Protein AF-A0A959B3C6-F1 (afdb_monomer_lite)

Sequence (354 aa):
MHNNKLIILLKSFERREMTRFLEFSHSPYFNKHEGVQALIAYLSTIFPDFSERRCHREVIFRELFPGQPHVQSQLALLFTYASRLAEQFLAIEQLEEEPQNQELLLLRRLRARQQYKRYEKALKAAEEQARQAAFRDSNWYYHKYQLATEADYFYTLTAERRTDSSLEQKQLALDHFYLAEKLRDACEMEVRSHILKLHYAHPLAEWAVQEVERELETYSQEPAIAMYYRLYRMISEGETTRYFEARQALEDYQAFLPAPELKAIYNYLQNYCIQQINKGEEAFLKEIFRLYQAQLDHELLLESGHLSEWHYKNIVTTALRLQEMQWVQQFIEAFREKLPPEVRDNAYRFNLAS

Foldseek 3Di:
DCPQPLLVLLLPDDLVLLVVLLVLQVPPVLHDDVLLNQLSVLVNVCPPDPDCVSVPQVNSCCSSPPPDDRDPVVSVVSSVSNSVSSVVSVVVVVVVVPVLVVLLVVLVVCLVVVVVVVNVVSLVVSVVVLVPDFALALVSLVSQLSSLVSVVVNCVVVVPPDVRCSVVSNVVSVLLSCLLVLLVVLLVVLVCCVVVVDDDDDVVSVVSLVVCVVVVVVQCVRLSNLLSSLLNCCSVVVDPVSLVSNVVSCVVRVSRHDLVVNLVSLVSSLVSLVVCVVVVNLVSLVVNLVSLVVCVVVVSQADVQAHELVSLQVNLVSCVVVVVVVVSVVSLVVRLVRHDPVCSVVSSVVSVVD

pLDDT: mean 93.31, std 6.79, range [53.94, 98.5]

Secondary structure (DSSP, 8-state):
-TT-HHHHHHHT--HHHHHHHHHHHH-TTT---HHHHHHHHHHHHHTT---TTTT-HHHHHHHHSTTS---HHHHHHHHHHHHHHHHHHHHHHHHHH-HHHHHHHHHHHHHHTT-HHHHHHHHHHHHHHHHH-S--SHHHHHHHHHHHHHHHHHHHHH---S---HHHHHHHHHHHHHHHHHHHHHHHHHHHHHHHT-----HHHHHHHHHHHHTHHHHTTSHHHHHHHHHHHHHHH--HHHHHHHHHHHHHHGGGS-HHHHHHHHHHHHHHHHHHHHTT-THHHHHHHHHHHHHHHTTTTEETTEE-HHHHHHHHHHHHHTT-HHHHHHHHHHHGGGS-TTTHHHHHHHHHT-

Structure (mmCIF, N/CA/C/O backbone):
data_AF-A0A959B3C6-F1
#
_entry.id   AF-A0A959B3C6-F1
#
loop_
_atom_site.group_PDB
_atom_site.id
_atom_site.type_symbol
_atom_site.label_atom_id
_atom_site.label_alt_id
_atom_site.label_comp_id
_atom_site.label_asym_id
_atom_site.label_entity_id
_atom_site.label_seq_id
_atom_site.pdbx_PDB_ins_code
_atom_site.Cartn_x
_atom_site.Cartn_y
_atom_site.Cartn_z
_atom_site.occupancy
_atom_site.B_iso_or_equiv
_atom_site.auth_seq_id
_atom_site.auth_comp_id
_atom_site.auth_asym_id
_atom_site.auth_atom_id
_atom_site.pdbx_PDB_model_num
ATOM 1 N N . MET A 1 1 ? 11.729 -30.594 -12.615 1.00 58.09 1 MET A N 1
ATOM 2 C CA . MET A 1 1 ? 11.868 -29.233 -13.206 1.00 58.09 1 MET A CA 1
ATOM 3 C C . MET A 1 1 ? 10.701 -28.294 -12.878 1.00 58.09 1 MET A C 1
ATOM 5 O O . MET A 1 1 ? 10.854 -27.096 -13.055 1.00 58.09 1 MET A O 1
ATOM 9 N N . HIS A 1 2 ? 9.593 -28.808 -12.329 1.00 53.94 2 HIS A N 1
ATOM 10 C CA . HIS A 1 2 ? 8.520 -28.028 -11.695 1.00 53.94 2 HIS A CA 1
ATOM 11 C C . HIS A 1 2 ? 9.034 -26.971 -10.696 1.00 53.94 2 HIS A C 1
ATOM 13 O O . HIS A 1 2 ? 8.496 -25.875 -10.632 1.00 53.94 2 HIS A O 1
ATOM 19 N N . ASN A 1 3 ? 10.114 -27.279 -9.964 1.00 63.94 3 ASN A N 1
ATOM 20 C CA . ASN A 1 3 ? 10.751 -26.366 -9.005 1.00 63.94 3 ASN A CA 1
ATOM 21 C C . ASN A 1 3 ? 11.777 -25.407 -9.642 1.00 63.94 3 ASN A C 1
ATOM 23 O O . ASN A 1 3 ? 12.619 -24.843 -8.946 1.00 63.94 3 ASN A O 1
ATOM 27 N N . ASN A 1 4 ? 11.788 -25.265 -10.971 1.00 84.94 4 ASN A N 1
ATOM 28 C CA . ASN A 1 4 ? 12.606 -24.244 -11.615 1.00 84.94 4 ASN A CA 1
ATOM 29 C C . ASN A 1 4 ? 12.009 -22.861 -11.314 1.00 84.94 4 ASN A C 1
ATOM 31 O O . ASN A 1 4 ? 10.801 -22.683 -11.443 1.00 84.94 4 ASN A O 1
ATOM 35 N N . LYS A 1 5 ? 12.858 -21.892 -10.952 1.00 88.75 5 LYS A N 1
ATOM 36 C CA . LYS A 1 5 ? 12.440 -20.534 -10.572 1.00 88.75 5 LYS A CA 1
ATOM 37 C C . LYS A 1 5 ? 11.553 -19.862 -11.624 1.00 88.75 5 LYS A C 1
ATOM 39 O O . LYS A 1 5 ? 10.543 -19.282 -11.252 1.00 88.75 5 LYS A O 1
ATOM 44 N N . LEU A 1 6 ? 11.875 -20.016 -12.913 1.00 94.12 6 LEU A N 1
ATOM 45 C CA . LEU A 1 6 ? 11.050 -19.484 -14.000 1.00 94.12 6 LEU A CA 1
ATOM 46 C C . LEU A 1 6 ? 9.656 -20.108 -13.995 1.00 94.12 6 LEU A C 1
ATOM 48 O O . LEU A 1 6 ? 8.671 -19.398 -14.086 1.00 94.12 6 LEU A O 1
ATOM 52 N N . ILE A 1 7 ? 9.562 -21.433 -13.875 1.00 93.75 7 ILE A N 1
ATOM 53 C CA . ILE A 1 7 ? 8.270 -22.132 -13.908 1.00 93.75 7 ILE A CA 1
ATOM 54 C C . ILE A 1 7 ? 7.420 -21.769 -12.687 1.00 93.75 7 ILE A C 1
ATOM 56 O O . ILE A 1 7 ? 6.216 -21.600 -12.826 1.00 93.75 7 ILE A O 1
ATOM 60 N N . ILE A 1 8 ? 8.032 -21.629 -11.507 1.00 92.75 8 ILE A N 1
ATOM 61 C CA . ILE A 1 8 ? 7.336 -21.162 -10.300 1.00 92.75 8 ILE A CA 1
ATOM 62 C C . ILE A 1 8 ? 6.795 -19.745 -10.515 1.00 92.75 8 ILE A C 1
ATOM 64 O O . ILE A 1 8 ? 5.635 -19.500 -10.209 1.00 92.75 8 ILE A O 1
ATOM 68 N N . LEU A 1 9 ? 7.606 -18.845 -11.077 1.00 95.06 9 LEU A N 1
ATOM 69 C CA . LEU A 1 9 ? 7.185 -17.477 -11.368 1.00 95.06 9 LEU A CA 1
ATOM 70 C C . LEU A 1 9 ? 6.049 -17.444 -12.398 1.00 95.06 9 LEU A C 1
ATOM 72 O O . LEU A 1 9 ? 5.016 -16.844 -12.157 1.00 95.06 9 LEU A O 1
ATOM 76 N N . LEU A 1 10 ? 6.182 -18.159 -13.516 1.00 96.06 10 LEU A N 1
ATOM 77 C CA . LEU A 1 10 ? 5.142 -18.187 -14.547 1.00 96.06 10 LEU A CA 1
ATOM 78 C C . LEU A 1 10 ? 3.834 -18.816 -14.057 1.00 96.06 10 LEU A C 1
ATOM 80 O O . LEU A 1 10 ? 2.797 -18.553 -14.644 1.00 96.06 10 LEU A O 1
ATOM 84 N N . LYS A 1 11 ? 3.842 -19.634 -12.998 1.00 94.25 11 LYS A N 1
ATOM 85 C CA . LYS A 1 11 ? 2.604 -20.137 -12.380 1.00 94.25 11 LYS A CA 1
ATOM 86 C C . LYS A 1 11 ? 1.806 -19.059 -11.655 1.00 94.25 11 LYS A C 1
ATOM 88 O O . LYS A 1 11 ? 0.612 -19.265 -11.471 1.00 94.25 11 LYS A O 1
ATOM 93 N N . SER A 1 12 ? 2.441 -17.969 -11.222 1.00 94.25 12 SER A N 1
ATOM 94 C CA . SER A 1 12 ? 1.731 -16.853 -10.594 1.00 94.25 12 SER A CA 1
ATOM 95 C C . SER A 1 12 ? 1.109 -15.902 -11.610 1.00 94.25 12 SER A C 1
ATOM 97 O O . SER A 1 12 ? 0.363 -15.024 -11.201 1.00 94.25 12 SER A O 1
ATOM 99 N N . PHE A 1 13 ? 1.421 -16.049 -12.902 1.00 96.25 13 PHE A N 1
ATOM 100 C CA . PHE A 1 13 ? 0.903 -15.162 -13.937 1.00 96.25 13 PHE A CA 1
ATOM 101 C C . PHE A 1 13 ? -0.568 -15.463 -14.204 1.00 96.25 13 PHE A C 1
ATOM 103 O O . PHE A 1 13 ? -0.999 -16.619 -14.212 1.00 96.25 13 PHE A O 1
ATOM 110 N N . GLU A 1 14 ? -1.319 -14.432 -14.549 1.00 95.06 14 GLU A N 1
ATOM 111 C CA . GLU A 1 14 ? -2.601 -14.555 -15.216 1.00 95.06 14 GLU A CA 1
ATOM 112 C C . GLU A 1 14 ? -2.427 -14.879 -16.707 1.00 95.06 14 GLU A C 1
ATOM 114 O O . GLU A 1 14 ? -1.384 -14.654 -17.331 1.00 95.06 14 GLU A O 1
ATOM 119 N N . ARG A 1 15 ? -3.503 -15.358 -17.350 1.00 95.25 15 ARG A N 1
ATOM 120 C CA . ARG A 1 15 ? -3.487 -15.640 -18.797 1.00 95.25 15 ARG A CA 1
ATOM 121 C C . ARG A 1 15 ? -3.119 -14.402 -19.624 1.00 95.25 15 ARG A C 1
ATOM 123 O O . ARG A 1 15 ? -2.445 -14.528 -20.651 1.00 95.25 15 ARG A O 1
ATOM 130 N N . ARG A 1 16 ? -3.560 -13.220 -19.184 1.00 95.81 16 ARG A N 1
ATOM 131 C CA . ARG A 1 16 ? -3.247 -11.940 -19.826 1.00 95.81 16 ARG A CA 1
ATOM 132 C C . ARG A 1 16 ? -1.759 -11.610 -19.710 1.00 95.81 16 ARG A C 1
ATOM 134 O O . ARG A 1 16 ? -1.144 -11.294 -20.725 1.00 95.81 16 ARG A O 1
ATOM 141 N N . GLU A 1 17 ? -1.180 -11.752 -18.521 1.00 96.88 17 GLU A N 1
ATOM 142 C CA . GLU A 1 17 ? 0.247 -11.514 -18.280 1.00 96.88 17 GLU A CA 1
ATOM 143 C C . GLU A 1 17 ? 1.122 -12.466 -19.097 1.00 96.88 17 GLU A C 1
ATOM 145 O O . GLU A 1 17 ? 2.052 -12.019 -19.760 1.00 96.88 17 GLU A O 1
ATOM 150 N N . MET A 1 18 ? 0.785 -13.761 -19.164 1.00 97.88 18 MET A N 1
ATOM 151 C CA . MET A 1 18 ? 1.546 -14.718 -19.981 1.00 97.88 18 MET A CA 1
ATOM 152 C C . MET A 1 18 ? 1.514 -14.367 -21.478 1.00 97.88 18 MET A C 1
ATOM 154 O O . MET A 1 18 ? 2.501 -14.558 -22.193 1.00 97.88 18 MET A O 1
ATOM 158 N N . THR A 1 19 ? 0.389 -13.829 -21.958 1.00 97.38 19 THR A N 1
ATOM 159 C CA . THR A 1 19 ? 0.248 -13.376 -23.351 1.00 97.38 19 THR A CA 1
ATOM 160 C C . THR A 1 19 ? 1.130 -12.153 -23.618 1.00 97.38 19 THR A C 1
ATOM 162 O O . THR A 1 19 ? 1.907 -12.158 -24.571 1.00 97.38 19 THR A O 1
ATOM 165 N N . ARG A 1 20 ? 1.091 -11.145 -22.738 1.00 97.81 20 ARG A N 1
ATOM 166 C CA . ARG A 1 20 ? 1.945 -9.949 -22.839 1.00 97.81 20 ARG A CA 1
ATOM 167 C C . ARG A 1 20 ? 3.427 -10.284 -22.678 1.00 97.81 20 ARG A C 1
ATOM 169 O O . ARG A 1 20 ? 4.257 -9.714 -23.378 1.00 97.81 20 ARG A O 1
ATOM 176 N N . PHE A 1 21 ? 3.775 -11.245 -21.823 1.00 98.50 21 PHE A N 1
ATOM 177 C CA . PHE A 1 21 ? 5.156 -11.690 -21.653 1.00 98.50 21 PHE A CA 1
ATOM 178 C C . PHE A 1 21 ? 5.711 -12.350 -22.921 1.00 98.50 21 PHE A C 1
ATOM 180 O O . PHE A 1 21 ? 6.869 -12.128 -23.282 1.00 98.50 21 PHE A O 1
ATOM 187 N N . LEU A 1 22 ? 4.883 -13.114 -23.643 1.00 98.25 22 LEU A N 1
ATOM 188 C CA . LEU A 1 22 ? 5.261 -13.644 -24.950 1.00 98.25 22 LEU A CA 1
ATOM 189 C C . LEU A 1 22 ? 5.585 -12.504 -25.927 1.00 98.25 22 LEU A C 1
ATOM 191 O O . LEU A 1 22 ? 6.669 -12.501 -26.509 1.00 98.25 22 LEU A O 1
ATOM 195 N N . GLU A 1 23 ? 4.708 -11.507 -26.055 1.00 97.94 23 GLU A N 1
ATOM 196 C CA . GLU A 1 23 ? 4.938 -10.328 -26.906 1.00 97.94 23 GLU A CA 1
ATOM 197 C C . GLU A 1 23 ? 6.204 -9.559 -26.495 1.00 97.94 23 GLU A C 1
ATOM 199 O O . GLU A 1 23 ? 7.051 -9.242 -27.334 1.00 97.94 23 GLU A O 1
ATOM 204 N N . PHE A 1 24 ? 6.385 -9.339 -25.191 1.00 98.12 24 PHE A N 1
ATOM 205 C CA . PHE A 1 24 ? 7.566 -8.703 -24.613 1.00 98.12 24 PHE A CA 1
ATOM 206 C C . PHE A 1 24 ? 8.851 -9.452 -24.983 1.00 98.12 24 PHE A C 1
ATOM 208 O O . PHE A 1 24 ? 9.853 -8.833 -25.345 1.00 98.12 24 PHE A O 1
ATOM 215 N N . SER A 1 25 ? 8.816 -10.788 -24.979 1.00 97.88 25 SER A N 1
ATOM 216 C CA . SER A 1 25 ? 9.971 -11.611 -25.341 1.00 97.88 25 SER A CA 1
ATOM 217 C C . SER A 1 25 ? 10.382 -11.497 -26.810 1.00 97.88 25 SER A C 1
ATOM 219 O O . SER A 1 25 ? 11.564 -11.661 -27.132 1.00 97.88 25 SER A O 1
ATOM 221 N N . HIS A 1 26 ? 9.430 -11.175 -27.689 1.00 97.25 26 HIS A N 1
ATOM 222 C CA . HIS A 1 26 ? 9.661 -10.932 -29.111 1.00 97.25 26 HIS A CA 1
ATOM 223 C C . HIS A 1 26 ? 10.023 -9.473 -29.425 1.00 97.25 26 HIS A C 1
ATOM 225 O O . HIS A 1 26 ? 10.418 -9.176 -30.553 1.00 97.25 26 HIS A O 1
ATOM 231 N N . SER A 1 27 ? 9.946 -8.564 -28.448 1.00 96.81 27 SER A N 1
ATOM 232 C CA . SER A 1 27 ? 10.334 -7.169 -28.639 1.00 96.81 27 SER A CA 1
ATOM 233 C C . SER A 1 27 ? 11.852 -7.037 -28.824 1.00 96.81 27 SER A C 1
ATOM 235 O O . SER A 1 27 ? 12.604 -7.295 -27.880 1.00 96.81 27 SER A O 1
ATOM 237 N N . PRO A 1 28 ? 12.339 -6.534 -29.978 1.00 95.38 28 PRO A N 1
ATOM 238 C CA . PRO A 1 28 ? 13.773 -6.390 -30.242 1.00 95.38 28 PRO A CA 1
ATOM 239 C C . PRO A 1 28 ? 14.452 -5.335 -29.357 1.00 95.38 28 PRO A C 1
ATOM 241 O O . PRO A 1 28 ? 15.682 -5.232 -29.360 1.00 95.38 28 PRO A O 1
ATOM 244 N N . TYR A 1 29 ? 13.663 -4.538 -28.629 1.00 96.75 29 TYR A N 1
ATOM 245 C CA . TYR A 1 29 ? 14.152 -3.590 -27.634 1.00 96.75 29 TYR A CA 1
ATOM 246 C C . TYR A 1 29 ? 14.569 -4.289 -26.330 1.00 96.75 29 TYR A C 1
ATOM 248 O O . TYR A 1 29 ? 15.583 -3.918 -25.744 1.00 96.75 29 TYR A O 1
ATOM 256 N N . PHE A 1 30 ? 13.830 -5.321 -25.908 1.00 96.38 30 PHE A N 1
ATOM 257 C CA . PHE A 1 30 ? 14.073 -6.038 -24.651 1.00 96.38 30 PHE A CA 1
ATOM 258 C C . PHE A 1 30 ? 14.839 -7.347 -24.844 1.00 96.38 30 PHE A C 1
ATOM 260 O O . PHE A 1 30 ? 15.666 -7.707 -24.009 1.00 96.38 30 PHE A O 1
ATOM 267 N N . ASN A 1 31 ? 14.609 -8.054 -25.952 1.00 96.75 31 ASN A N 1
ATOM 268 C CA . ASN A 1 31 ? 15.245 -9.336 -26.212 1.00 96.75 31 ASN A CA 1
ATOM 269 C C . ASN A 1 31 ? 15.458 -9.592 -27.711 1.00 96.75 31 ASN A C 1
ATOM 271 O O . ASN A 1 31 ? 14.560 -9.439 -28.533 1.00 96.75 31 ASN A O 1
ATOM 275 N N . LYS A 1 32 ? 16.662 -10.054 -28.059 1.00 95.31 32 LYS A N 1
ATOM 276 C CA . LYS A 1 32 ? 17.028 -10.493 -29.420 1.00 95.31 32 LYS A CA 1
ATOM 277 C C . LYS A 1 32 ? 17.439 -11.965 -29.479 1.00 95.31 32 LYS A C 1
ATOM 279 O O . LYS A 1 32 ? 17.823 -12.450 -30.536 1.00 95.31 32 LYS A O 1
ATOM 284 N N . HIS A 1 33 ? 17.425 -12.668 -28.346 1.00 95.81 33 HIS A N 1
ATOM 285 C CA . HIS A 1 33 ? 17.908 -14.039 -28.275 1.00 95.81 33 HIS A CA 1
ATOM 286 C C . HIS A 1 33 ? 16.814 -15.013 -28.732 1.00 95.81 33 HIS A C 1
ATOM 288 O O . HIS A 1 33 ? 15.894 -15.324 -27.974 1.00 95.81 33 HIS A O 1
ATOM 294 N N . GLU A 1 34 ? 16.957 -15.559 -29.940 1.00 94.62 34 GLU A N 1
ATOM 295 C CA . GLU A 1 34 ? 15.975 -16.464 -30.566 1.00 94.62 34 GLU A CA 1
ATOM 296 C C . GLU A 1 34 ? 15.663 -17.693 -29.699 1.00 94.62 34 GLU A C 1
ATOM 298 O O . GLU A 1 34 ? 14.506 -18.038 -29.496 1.00 94.62 34 GLU A O 1
ATOM 303 N N . GLY A 1 35 ? 16.678 -18.308 -29.079 1.00 94.88 35 GLY A N 1
ATOM 304 C CA . GLY A 1 35 ? 16.449 -19.441 -28.170 1.00 94.88 35 GLY A CA 1
ATOM 305 C C . GLY A 1 35 ? 15.596 -19.101 -26.935 1.00 94.88 35 GLY A C 1
ATOM 306 O O . GLY A 1 35 ? 14.866 -19.956 -26.441 1.00 94.88 35 GLY A O 1
ATOM 307 N N . VAL A 1 36 ? 15.650 -17.858 -26.440 1.00 96.31 36 VAL A N 1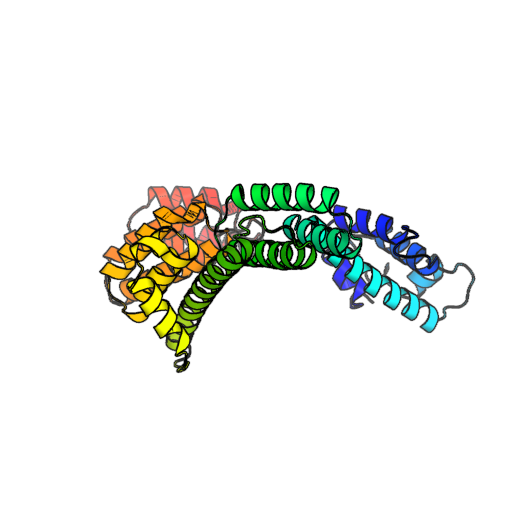
ATOM 308 C CA . VAL A 1 36 ? 14.815 -17.404 -25.314 1.00 96.31 36 VAL A CA 1
ATOM 309 C C . VAL A 1 36 ? 13.382 -17.182 -25.789 1.00 96.31 36 VAL A C 1
ATOM 311 O O . VAL A 1 36 ? 12.452 -17.593 -25.101 1.00 96.31 36 VAL A O 1
ATOM 314 N N . GLN A 1 37 ? 13.208 -16.612 -26.987 1.00 97.19 37 GLN A N 1
ATOM 315 C CA . GLN A 1 37 ? 11.899 -16.465 -27.631 1.00 97.19 37 GLN A CA 1
ATOM 316 C C . GLN A 1 37 ? 11.231 -17.827 -27.826 1.00 97.19 37 GLN A C 1
ATOM 318 O O . GLN A 1 37 ? 10.093 -18.019 -27.414 1.00 97.19 37 GLN A O 1
ATOM 323 N N . ALA A 1 38 ? 11.964 -18.803 -28.370 1.00 96.44 38 ALA A N 1
ATOM 324 C CA . ALA A 1 38 ? 11.459 -20.155 -28.578 1.00 96.44 38 ALA A CA 1
ATOM 325 C C . ALA A 1 38 ? 11.084 -20.846 -27.254 1.00 96.44 38 ALA A C 1
ATOM 327 O O . ALA A 1 38 ? 10.041 -21.497 -27.172 1.00 96.44 38 ALA A O 1
ATOM 328 N N . LEU A 1 39 ? 11.884 -20.665 -26.191 1.00 96.75 39 LEU A N 1
ATOM 329 C CA . LEU A 1 39 ? 11.573 -21.209 -24.863 1.00 96.75 39 LEU A CA 1
ATOM 330 C C . LEU A 1 39 ? 10.286 -20.605 -24.303 1.00 96.75 39 LEU A C 1
ATOM 332 O O . LEU A 1 39 ? 9.423 -21.343 -23.834 1.00 96.75 39 LEU A O 1
ATOM 336 N N . ILE A 1 40 ? 10.139 -19.283 -24.363 1.00 97.56 40 ILE A N 1
ATOM 337 C CA . ILE A 1 40 ? 8.951 -18.595 -23.847 1.00 97.56 40 ILE A CA 1
ATOM 338 C C . ILE A 1 40 ? 7.716 -18.945 -24.683 1.00 97.56 40 ILE A C 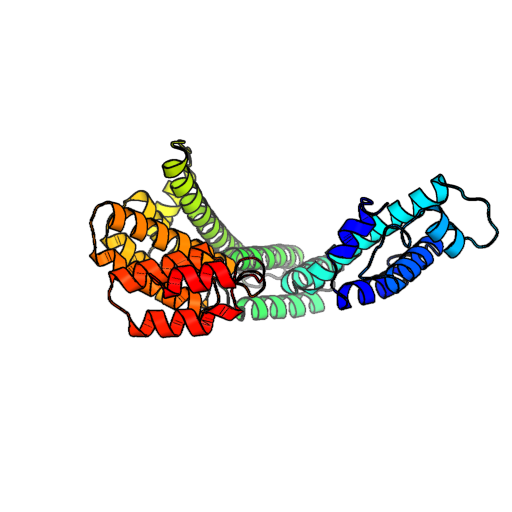1
ATOM 340 O O . ILE A 1 40 ? 6.662 -19.215 -24.107 1.00 97.56 40 ILE A O 1
ATOM 344 N N . ALA A 1 41 ? 7.848 -19.038 -26.009 1.00 97.31 41 ALA A N 1
ATOM 345 C CA . ALA A 1 41 ? 6.784 -19.498 -26.896 1.00 97.31 41 ALA A CA 1
ATOM 346 C C . ALA A 1 41 ? 6.303 -20.899 -26.504 1.00 97.31 41 ALA A C 1
ATOM 348 O O . ALA A 1 41 ? 5.110 -21.090 -26.271 1.00 97.31 41 ALA A O 1
ATOM 349 N N . TYR A 1 42 ? 7.222 -21.854 -26.322 1.00 96.56 42 TYR A N 1
ATOM 350 C CA . TYR A 1 42 ? 6.871 -23.192 -25.845 1.00 96.56 42 TYR A CA 1
ATOM 351 C C . TYR A 1 42 ? 6.158 -23.147 -24.485 1.00 96.56 42 TYR A C 1
ATOM 353 O O . TYR A 1 42 ? 5.078 -23.720 -24.335 1.00 96.56 42 TYR A O 1
ATOM 361 N N . LEU A 1 43 ? 6.705 -22.425 -23.500 1.00 95.81 43 LEU A N 1
ATOM 362 C CA . LEU A 1 43 ? 6.101 -22.320 -22.167 1.00 95.81 43 LEU A CA 1
ATOM 363 C C . LEU A 1 43 ? 4.700 -21.686 -22.204 1.00 95.81 43 LEU A C 1
ATOM 365 O O . LEU A 1 43 ? 3.818 -22.118 -21.464 1.00 95.81 43 LEU A O 1
ATOM 369 N N . SER A 1 44 ? 4.465 -20.729 -23.104 1.00 96.38 44 SER A N 1
ATOM 370 C CA . SER A 1 44 ? 3.152 -20.109 -23.320 1.00 96.38 44 SER A CA 1
ATOM 371 C C . SER A 1 44 ? 2.114 -21.104 -23.854 1.00 96.38 44 SER A C 1
ATOM 373 O O . SER A 1 44 ? 0.957 -21.080 -23.429 1.00 96.38 44 SER A O 1
ATOM 375 N N . THR A 1 45 ? 2.519 -22.052 -24.713 1.00 95.38 45 THR A N 1
ATOM 376 C CA . THR A 1 45 ? 1.599 -23.087 -25.231 1.00 95.38 45 THR A CA 1
ATOM 377 C C . THR A 1 45 ? 1.116 -24.060 -24.157 1.00 95.38 45 THR A C 1
ATOM 379 O O . THR A 1 45 ? 0.001 -24.572 -24.251 1.00 95.38 45 THR A O 1
ATOM 382 N N . ILE A 1 46 ? 1.930 -24.315 -23.127 1.00 94.69 46 ILE A N 1
ATOM 383 C CA . ILE A 1 46 ? 1.592 -25.267 -22.062 1.00 94.69 46 ILE A CA 1
ATOM 384 C C . ILE A 1 46 ? 0.971 -24.604 -20.824 1.00 94.69 46 ILE A C 1
ATOM 386 O O . ILE A 1 46 ? 0.379 -25.313 -20.011 1.00 94.69 46 ILE A O 1
ATOM 390 N N . PHE A 1 47 ? 1.052 -23.275 -20.702 1.00 94.56 47 PHE A N 1
ATOM 391 C CA . PHE A 1 47 ? 0.448 -22.498 -19.616 1.00 94.56 47 PHE A CA 1
ATOM 392 C C . PHE A 1 47 ? -1.088 -22.680 -19.560 1.00 94.56 47 PHE A C 1
ATOM 394 O O . PHE A 1 47 ? -1.740 -22.684 -20.612 1.00 94.56 47 PHE A O 1
ATOM 401 N N . PRO A 1 48 ? -1.710 -22.764 -18.364 1.00 91.50 48 PRO A N 1
ATOM 402 C CA . PRO A 1 48 ? -1.104 -22.656 -17.025 1.00 91.50 48 PRO A CA 1
ATOM 403 C C . PRO A 1 48 ? -0.577 -23.983 -16.454 1.00 91.50 48 PRO A C 1
ATOM 405 O O . PRO A 1 48 ? 0.057 -24.000 -15.399 1.00 91.50 48 PRO A O 1
ATOM 408 N N . ASP A 1 49 ? -0.826 -25.110 -17.125 1.00 91.00 49 ASP A N 1
ATOM 409 C CA . ASP A 1 49 ? -0.471 -26.427 -16.595 1.00 91.00 49 ASP A CA 1
ATOM 410 C C . ASP A 1 49 ? 0.958 -26.848 -16.986 1.00 91.00 49 ASP A C 1
ATOM 412 O O . ASP A 1 49 ? 1.234 -27.500 -17.998 1.00 91.00 49 ASP A O 1
ATOM 416 N N . PHE A 1 50 ? 1.883 -26.518 -16.091 1.00 91.25 50 PHE A N 1
ATOM 417 C CA . PHE A 1 50 ? 3.286 -26.917 -16.143 1.00 91.25 50 PHE A CA 1
ATOM 418 C C . PHE A 1 50 ? 3.535 -28.308 -15.533 1.00 91.25 50 PHE A C 1
ATOM 420 O O . PHE A 1 50 ? 4.357 -28.466 -14.622 1.00 91.25 50 PHE A O 1
ATOM 427 N N . SER A 1 51 ? 2.822 -29.323 -16.026 1.00 88.62 51 SER A N 1
ATOM 428 C CA . SER A 1 51 ? 3.017 -30.726 -15.632 1.00 88.62 51 SER A CA 1
ATOM 429 C C . SER A 1 51 ? 4.480 -31.181 -15.780 1.00 88.62 51 SER A C 1
ATOM 431 O O . SER A 1 51 ? 5.189 -30.769 -16.703 1.00 88.62 51 SER A O 1
ATOM 433 N N . GLU A 1 52 ? 4.937 -32.093 -14.915 1.00 86.06 52 GLU A N 1
ATOM 434 C CA . GLU A 1 52 ? 6.321 -32.594 -14.943 1.00 86.06 52 GLU A CA 1
ATOM 435 C C . GLU A 1 52 ? 6.706 -33.197 -16.300 1.00 86.06 52 GLU A C 1
ATOM 437 O O . GLU A 1 52 ? 7.809 -32.958 -16.794 1.00 86.06 52 GLU A O 1
ATOM 442 N N . ARG A 1 53 ? 5.763 -33.895 -16.942 1.00 88.19 53 ARG A N 1
ATOM 443 C CA . ARG A 1 53 ? 5.944 -34.478 -18.274 1.00 88.19 53 ARG A CA 1
ATOM 444 C C . ARG A 1 53 ? 6.235 -33.418 -19.339 1.00 88.19 53 ARG A C 1
ATOM 446 O O . ARG A 1 53 ? 7.103 -33.632 -20.178 1.00 88.19 53 ARG A O 1
ATOM 453 N N . ARG A 1 54 ? 5.524 -32.285 -19.314 1.00 87.38 54 ARG A N 1
ATOM 454 C CA . ARG A 1 54 ? 5.689 -31.197 -20.296 1.00 87.38 54 ARG A CA 1
ATOM 455 C C . ARG A 1 54 ? 6.889 -30.305 -19.993 1.00 87.38 54 ARG A C 1
ATOM 457 O O . ARG A 1 54 ? 7.492 -29.762 -20.912 1.00 87.38 54 ARG A O 1
ATOM 464 N N . CYS A 1 55 ? 7.275 -30.201 -18.724 1.00 89.94 55 CYS A N 1
ATOM 465 C CA . CYS A 1 55 ? 8.427 -29.410 -18.298 1.00 89.94 55 CYS A CA 1
ATOM 466 C C . CYS A 1 55 ? 9.716 -30.234 -18.120 1.00 89.94 55 CYS A C 1
ATOM 468 O O . CYS A 1 55 ? 10.663 -29.760 -17.490 1.00 89.94 55 CYS A O 1
ATOM 470 N N . HIS A 1 56 ? 9.779 -31.471 -18.624 1.00 89.06 56 HIS A N 1
ATOM 471 C CA . HIS A 1 56 ? 10.993 -32.284 -18.550 1.00 89.06 56 HIS A CA 1
ATOM 472 C C . HIS A 1 56 ? 12.095 -31.710 -19.458 1.00 89.06 56 HIS A C 1
ATOM 474 O O . HIS A 1 56 ? 11.821 -31.313 -20.588 1.00 89.06 56 HIS A O 1
ATOM 480 N N . ARG A 1 57 ? 13.354 -31.692 -18.993 1.00 86.56 57 ARG A N 1
ATOM 481 C CA . ARG A 1 57 ? 14.487 -31.049 -19.701 1.00 86.56 57 ARG A CA 1
ATOM 482 C C . ARG A 1 57 ? 14.639 -31.523 -21.138 1.00 86.56 57 ARG A C 1
ATOM 484 O O . ARG A 1 57 ? 14.765 -30.709 -22.043 1.00 86.56 57 ARG A O 1
ATOM 491 N N . GLU A 1 58 ? 14.587 -32.834 -21.330 1.00 87.19 58 GLU A N 1
ATOM 492 C CA . GLU A 1 58 ? 14.736 -33.458 -22.645 1.00 87.19 58 GLU A CA 1
ATOM 493 C C . GLU A 1 58 ? 13.580 -33.117 -23.584 1.00 87.19 58 GLU A C 1
ATOM 495 O O . GLU A 1 58 ? 13.799 -32.938 -24.777 1.00 87.19 58 GLU A O 1
ATOM 500 N N . VAL A 1 59 ? 12.362 -32.984 -23.044 1.00 89.31 59 VAL A N 1
ATOM 501 C CA . VAL A 1 59 ? 11.185 -32.586 -23.825 1.00 89.31 59 VAL A CA 1
ATOM 502 C C . VAL A 1 59 ? 11.377 -31.157 -24.308 1.00 89.31 59 VAL A C 1
ATOM 504 O O . VAL A 1 59 ? 11.379 -30.925 -25.510 1.00 89.31 59 VAL A O 1
ATOM 507 N N . ILE A 1 60 ? 11.653 -30.229 -23.390 1.00 90.69 60 ILE A N 1
ATOM 508 C CA . ILE A 1 60 ? 11.872 -28.817 -23.722 1.00 90.69 60 ILE A CA 1
ATOM 509 C C . ILE A 1 60 ? 13.035 -28.660 -24.712 1.00 90.69 60 ILE A C 1
ATOM 511 O O . ILE A 1 60 ? 12.918 -27.930 -25.690 1.00 90.69 60 ILE A O 1
ATOM 515 N N . PHE A 1 61 ? 14.153 -29.357 -24.495 1.00 91.44 61 PHE A N 1
ATOM 516 C CA . PHE A 1 61 ? 15.302 -29.282 -25.395 1.00 91.44 61 PHE A CA 1
ATOM 517 C C . PHE A 1 61 ? 14.969 -29.781 -26.800 1.00 91.44 61 PHE A C 1
ATOM 519 O O . PHE A 1 61 ? 15.375 -29.153 -27.768 1.00 91.44 61 PHE A O 1
ATOM 526 N N . ARG A 1 62 ? 14.228 -30.889 -26.923 1.00 90.19 62 ARG A N 1
ATOM 527 C CA . ARG A 1 62 ? 13.843 -31.443 -28.225 1.00 90.19 62 ARG A CA 1
ATOM 528 C C . ARG A 1 62 ? 12.920 -30.503 -28.998 1.00 90.19 62 ARG A C 1
ATOM 530 O O . ARG A 1 62 ? 13.066 -30.407 -30.211 1.00 90.19 62 ARG A O 1
ATOM 537 N N . GLU A 1 63 ? 12.009 -29.819 -28.307 1.00 89.88 63 GLU A N 1
ATOM 538 C CA . GLU A 1 63 ? 11.148 -28.800 -28.921 1.00 89.88 63 GLU A CA 1
ATOM 539 C C . GLU A 1 63 ? 11.954 -27.571 -29.378 1.00 89.88 63 GLU A C 1
ATOM 541 O O . GLU A 1 63 ? 11.684 -27.011 -30.435 1.00 89.88 63 GLU A O 1
ATOM 546 N N . LEU A 1 64 ? 12.977 -27.170 -28.615 1.00 90.62 64 LEU A N 1
ATOM 547 C CA . LEU A 1 64 ? 13.820 -26.009 -28.934 1.00 90.62 64 LEU A CA 1
ATOM 548 C C . LEU A 1 64 ? 14.880 -26.281 -30.007 1.00 90.62 64 LEU A C 1
ATOM 550 O O . LEU A 1 64 ? 15.215 -25.393 -30.787 1.00 90.62 64 LEU A O 1
ATOM 554 N N . PHE A 1 65 ? 15.446 -27.486 -30.010 1.00 88.94 65 PHE A N 1
ATOM 555 C CA . PHE A 1 65 ? 16.601 -27.872 -30.817 1.00 88.94 65 PHE A CA 1
ATOM 556 C C . PHE A 1 65 ? 16.359 -29.238 -31.478 1.00 88.94 65 PHE A C 1
ATOM 558 O O . PHE A 1 65 ? 16.997 -30.236 -31.116 1.00 88.94 65 PHE A O 1
ATOM 565 N N . PRO A 1 66 ? 15.431 -29.322 -32.449 1.00 85.94 66 PRO A N 1
ATOM 566 C CA . PRO A 1 66 ? 15.109 -30.583 -33.102 1.00 85.94 66 PRO A CA 1
ATOM 567 C C . PRO A 1 66 ? 16.349 -31.177 -33.786 1.00 85.94 66 PRO A C 1
ATOM 569 O O . PRO A 1 66 ? 17.044 -30.509 -34.550 1.00 85.94 66 PRO A O 1
ATOM 572 N N . GLY A 1 67 ? 16.635 -32.450 -33.498 1.00 82.69 67 GLY A N 1
ATOM 573 C CA . GLY A 1 67 ? 17.757 -33.191 -34.088 1.00 82.69 67 GLY A CA 1
ATOM 574 C C . GLY A 1 67 ? 19.131 -32.954 -33.446 1.00 82.69 67 GLY A C 1
ATOM 575 O O . GLY A 1 67 ? 20.099 -33.569 -33.887 1.00 82.69 67 GLY A O 1
ATOM 576 N N . GLN A 1 68 ? 19.241 -32.119 -32.406 1.00 86.50 68 GLN A N 1
ATOM 577 C CA . GLN A 1 68 ? 20.499 -31.914 -31.677 1.00 86.50 68 GLN A CA 1
ATOM 578 C C . GLN A 1 68 ? 20.594 -32.822 -30.436 1.00 86.50 68 GLN A C 1
ATOM 580 O O . GLN A 1 68 ? 19.574 -33.092 -29.794 1.00 86.50 68 GLN A O 1
ATOM 585 N N . PRO A 1 69 ? 21.800 -33.296 -30.057 1.00 83.25 69 PRO A N 1
ATOM 586 C CA . PRO A 1 69 ? 21.982 -34.024 -28.807 1.00 83.25 69 PRO A CA 1
ATOM 587 C C . PRO A 1 69 ? 21.694 -33.102 -27.619 1.00 83.25 69 PRO A C 1
ATOM 589 O O . PRO A 1 69 ? 22.029 -31.921 -27.645 1.00 83.25 69 PRO A O 1
ATOM 592 N N . HIS A 1 70 ? 21.089 -33.641 -26.562 1.00 84.44 70 HIS A N 1
ATOM 593 C CA . HIS A 1 70 ? 20.724 -32.856 -25.385 1.00 84.44 70 HIS A CA 1
ATOM 594 C C . HIS A 1 70 ? 21.961 -32.260 -24.686 1.00 84.44 70 HIS A C 1
ATOM 596 O O . HIS A 1 70 ? 22.759 -32.986 -24.088 1.00 84.44 70 HIS A O 1
ATOM 602 N N . VAL A 1 71 ? 22.081 -30.927 -24.707 1.00 85.88 71 VAL A N 1
ATOM 603 C CA . VAL A 1 71 ? 23.142 -30.170 -24.023 1.00 85.88 71 VAL A CA 1
ATOM 604 C C . VAL A 1 71 ? 22.552 -29.389 -22.847 1.00 85.88 71 VAL A C 1
ATOM 606 O O . VAL A 1 71 ? 21.939 -28.331 -23.001 1.00 85.88 71 VAL A O 1
ATOM 609 N N . GLN A 1 72 ? 22.773 -29.891 -21.630 1.00 82.00 72 GLN A N 1
ATOM 610 C CA . GLN A 1 72 ? 22.177 -29.315 -20.419 1.00 82.00 72 GLN A CA 1
ATOM 611 C C . GLN A 1 72 ? 22.606 -27.861 -20.155 1.00 82.00 72 GLN A C 1
ATOM 613 O O . GLN A 1 72 ? 21.796 -27.065 -19.678 1.00 82.00 72 GLN A O 1
ATOM 618 N N . SER A 1 73 ? 23.859 -27.502 -20.447 1.00 86.81 73 SER A N 1
ATOM 619 C CA . SER A 1 73 ? 24.383 -26.145 -20.226 1.00 86.81 73 SER A CA 1
ATOM 620 C C . SER A 1 73 ? 23.688 -25.105 -21.106 1.00 86.81 73 SER A C 1
ATOM 622 O O . SER A 1 73 ? 23.367 -24.017 -20.632 1.00 86.81 73 SER A O 1
ATOM 624 N N . GLN A 1 74 ? 23.383 -25.462 -22.354 1.00 87.81 74 GLN A N 1
ATOM 625 C CA . GLN A 1 74 ? 22.672 -24.606 -23.299 1.00 87.81 74 GLN A CA 1
ATOM 626 C C . GLN A 1 74 ? 21.243 -24.328 -22.823 1.00 87.81 74 GLN A C 1
ATOM 628 O O . GLN A 1 74 ? 20.822 -23.174 -22.767 1.00 87.81 74 GLN A O 1
ATOM 633 N N . LEU A 1 75 ? 20.518 -25.367 -22.392 1.00 89.38 75 LEU A N 1
ATOM 634 C CA . LEU A 1 75 ? 19.170 -25.199 -21.847 1.00 89.38 75 LEU A CA 1
ATOM 635 C C . LEU A 1 75 ? 19.174 -24.368 -20.558 1.00 89.38 75 LEU A C 1
ATOM 637 O O . LEU A 1 75 ? 18.342 -23.480 -20.388 1.00 89.38 75 LEU A O 1
ATOM 641 N N . ALA A 1 76 ? 20.120 -24.624 -19.651 1.00 90.88 76 ALA A N 1
ATOM 642 C CA . ALA A 1 76 ? 20.240 -23.877 -18.400 1.00 90.88 76 ALA A CA 1
ATOM 643 C C . ALA A 1 76 ? 20.473 -22.372 -18.634 1.00 90.88 76 ALA A C 1
ATOM 645 O O . ALA A 1 76 ? 19.918 -21.541 -17.906 1.00 90.88 76 ALA A O 1
ATOM 646 N N . LEU A 1 77 ? 21.243 -22.019 -19.668 1.00 92.62 77 LEU A N 1
ATOM 647 C CA . LEU A 1 77 ? 21.468 -20.631 -20.062 1.00 92.62 77 LEU A CA 1
ATOM 648 C C . LEU A 1 77 ? 20.171 -19.959 -20.531 1.00 92.62 77 LEU A C 1
ATOM 650 O O . LEU A 1 77 ? 19.850 -18.870 -20.056 1.00 92.62 77 LEU A O 1
ATOM 654 N N . LEU A 1 78 ? 19.384 -20.633 -21.381 1.00 94.75 78 LEU A N 1
ATOM 655 C CA . LEU A 1 78 ? 18.090 -20.116 -21.841 1.00 94.75 78 LEU A CA 1
ATOM 656 C C . LEU A 1 78 ? 17.127 -19.858 -20.682 1.00 94.75 78 LEU A C 1
ATOM 658 O O . LEU A 1 78 ? 16.516 -18.796 -20.625 1.00 94.75 78 LEU A O 1
ATOM 662 N N . PHE A 1 79 ? 17.035 -20.784 -19.725 1.00 94.75 79 PHE A N 1
ATOM 663 C CA . PHE A 1 79 ? 16.214 -20.594 -18.526 1.00 94.75 79 PHE A CA 1
ATOM 664 C C . PHE A 1 79 ? 16.680 -19.405 -17.684 1.00 94.75 79 PHE A C 1
ATOM 666 O O . PHE A 1 79 ? 15.852 -18.669 -17.150 1.00 94.75 79 PHE A O 1
ATOM 673 N N . THR A 1 80 ? 17.993 -19.195 -17.571 1.00 94.69 80 THR A N 1
ATOM 674 C CA . THR A 1 80 ? 18.555 -18.054 -16.835 1.00 94.69 80 THR A CA 1
ATOM 675 C C . THR A 1 80 ? 18.182 -16.733 -17.508 1.00 94.69 80 THR A C 1
ATOM 677 O O . THR A 1 80 ? 17.738 -15.804 -16.836 1.00 94.69 80 THR A O 1
ATOM 680 N N . TYR A 1 81 ? 18.319 -16.647 -18.832 1.00 96.31 81 TYR A N 1
ATOM 681 C CA . TYR A 1 81 ? 17.954 -15.449 -19.589 1.00 96.31 81 TYR A CA 1
ATOM 682 C C . TYR A 1 81 ? 16.445 -15.201 -19.599 1.00 96.31 81 TYR A C 1
ATOM 684 O O . TYR A 1 81 ? 16.024 -14.073 -19.364 1.00 96.31 81 TYR A O 1
ATOM 692 N N . ALA A 1 82 ? 15.632 -16.244 -19.771 1.00 97.25 82 ALA A N 1
ATOM 693 C CA . ALA A 1 82 ? 14.179 -16.142 -19.690 1.00 97.25 82 ALA A CA 1
ATOM 694 C C . ALA A 1 82 ? 13.703 -15.703 -18.293 1.00 97.25 82 ALA A C 1
ATOM 696 O O . ALA A 1 82 ? 12.784 -14.900 -18.202 1.00 97.25 82 ALA A O 1
ATOM 697 N N . SER A 1 83 ? 14.357 -16.160 -17.215 1.00 96.94 83 SER A N 1
ATOM 698 C CA . SER A 1 83 ? 14.045 -15.714 -15.842 1.00 96.94 83 SER A CA 1
ATOM 699 C C . SER A 1 83 ? 14.282 -14.216 -1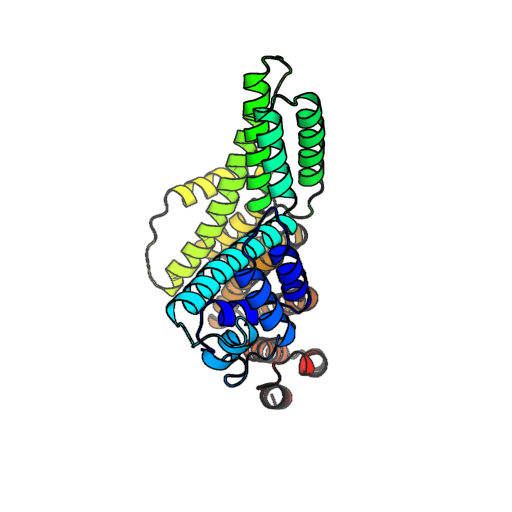5.668 1.00 96.94 83 SER A C 1
ATOM 701 O O . SER A 1 83 ? 13.395 -13.506 -15.213 1.00 96.94 83 SER A O 1
ATOM 703 N N . ARG A 1 84 ? 15.447 -13.716 -16.103 1.00 96.31 84 ARG A N 1
ATOM 704 C CA . ARG A 1 84 ? 15.758 -12.277 -16.049 1.00 96.31 84 ARG A CA 1
ATOM 705 C C . ARG A 1 84 ? 14.785 -11.450 -16.884 1.00 96.31 84 ARG A C 1
ATOM 707 O O . ARG A 1 84 ? 14.408 -10.356 -16.483 1.00 96.31 84 ARG A O 1
ATOM 714 N N . LEU A 1 85 ? 14.382 -11.975 -18.040 1.00 98.12 85 LEU A N 1
ATOM 715 C CA . LEU A 1 85 ? 13.422 -11.306 -18.909 1.00 98.12 85 LEU A CA 1
ATOM 716 C C . LEU A 1 85 ? 12.023 -11.257 -18.279 1.00 98.12 85 LEU A C 1
ATOM 718 O O . LEU A 1 85 ? 11.348 -10.245 -18.419 1.00 98.12 85 LEU A O 1
ATOM 722 N N . ALA A 1 86 ? 11.610 -12.309 -17.565 1.00 98.19 86 ALA A N 1
ATOM 723 C CA . ALA A 1 86 ? 10.353 -12.335 -16.815 1.00 98.19 86 ALA A CA 1
ATOM 724 C C . ALA A 1 86 ? 10.360 -11.336 -15.646 1.00 98.19 86 ALA A C 1
ATOM 726 O O . ALA A 1 86 ? 9.397 -10.599 -15.472 1.00 98.19 86 ALA A O 1
ATOM 727 N N . GLU A 1 87 ? 11.458 -11.254 -14.889 1.00 97.81 87 GLU A N 1
ATOM 728 C CA . GLU A 1 87 ? 11.626 -10.250 -13.825 1.00 97.81 87 GLU A CA 1
ATOM 729 C C . GLU A 1 87 ? 11.579 -8.820 -14.389 1.00 97.81 87 GLU A C 1
ATOM 731 O O . GLU A 1 87 ? 10.912 -7.951 -13.832 1.00 97.81 87 GLU A O 1
ATOM 736 N N . GLN A 1 88 ? 12.240 -8.576 -15.527 1.00 98.00 88 GLN A N 1
ATOM 737 C CA . GLN A 1 88 ? 12.177 -7.284 -16.210 1.00 98.00 88 GLN A CA 1
ATOM 738 C C . GLN A 1 88 ? 10.764 -6.967 -16.709 1.00 98.00 88 GLN A C 1
ATOM 740 O O . GLN A 1 88 ? 10.327 -5.828 -16.582 1.00 98.00 88 GLN A O 1
ATOM 745 N N . PHE A 1 89 ? 10.061 -7.952 -17.271 1.00 98.31 89 PHE A N 1
ATOM 746 C CA . PHE A 1 89 ? 8.677 -7.804 -17.707 1.00 98.31 89 PHE A CA 1
ATOM 747 C C . PHE A 1 89 ? 7.781 -7.370 -16.545 1.00 98.31 89 PHE A C 1
ATOM 749 O O . PHE A 1 89 ? 7.130 -6.341 -16.659 1.00 98.31 89 PHE A O 1
ATOM 756 N N . LEU A 1 90 ? 7.829 -8.066 -15.405 1.00 97.69 90 LEU A N 1
ATOM 757 C CA . LEU A 1 90 ? 7.036 -7.710 -14.222 1.00 97.69 90 LEU A CA 1
ATOM 758 C C . LEU A 1 90 ? 7.334 -6.298 -13.712 1.00 97.69 90 LEU A C 1
ATOM 760 O O . LEU A 1 90 ? 6.420 -5.572 -13.343 1.00 97.69 90 LEU A O 1
ATOM 764 N N . ALA A 1 91 ? 8.602 -5.877 -13.730 1.00 97.56 91 ALA A N 1
ATOM 765 C CA . ALA A 1 91 ? 8.962 -4.513 -13.350 1.00 97.56 91 ALA A CA 1
ATOM 766 C C . ALA A 1 91 ? 8.363 -3.458 -14.300 1.00 97.56 91 ALA A C 1
ATOM 768 O O . ALA A 1 91 ? 8.009 -2.367 -13.858 1.00 97.56 91 ALA A O 1
ATOM 769 N N . ILE A 1 92 ? 8.255 -3.767 -15.597 1.00 96.62 92 ILE A N 1
ATOM 770 C CA . ILE A 1 92 ? 7.589 -2.893 -16.570 1.00 96.62 92 ILE A CA 1
ATOM 771 C C . ILE A 1 92 ? 6.074 -2.910 -16.367 1.00 96.62 92 ILE A C 1
ATOM 773 O O . ILE A 1 92 ? 5.476 -1.844 -16.370 1.00 96.62 92 ILE A O 1
ATOM 777 N N . GLU A 1 93 ? 5.463 -4.073 -16.136 1.00 96.00 93 GLU A N 1
ATOM 778 C CA . GLU A 1 93 ? 4.026 -4.169 -15.849 1.00 96.00 93 GLU A CA 1
ATOM 779 C C . GLU A 1 93 ? 3.649 -3.359 -14.601 1.00 96.00 93 GLU A C 1
ATOM 781 O O . GLU A 1 93 ? 2.733 -2.547 -14.674 1.00 96.00 93 GLU A O 1
ATOM 786 N N . GLN A 1 94 ? 4.417 -3.474 -13.511 1.00 96.06 94 GLN A N 1
ATOM 787 C CA . GLN A 1 94 ? 4.208 -2.667 -12.303 1.00 96.06 94 GLN A CA 1
ATOM 788 C C . GLN A 1 94 ? 4.323 -1.164 -12.593 1.00 96.06 94 GLN A C 1
ATOM 790 O O . GLN A 1 94 ? 3.535 -0.366 -12.096 1.00 96.06 94 GLN A O 1
ATOM 795 N N . LEU A 1 95 ? 5.289 -0.758 -13.423 1.00 95.06 95 LEU A N 1
ATOM 796 C CA . LEU A 1 95 ? 5.438 0.644 -13.812 1.00 95.06 95 LEU A CA 1
ATOM 797 C C . LEU A 1 95 ? 4.241 1.139 -14.646 1.00 95.06 95 LEU A C 1
ATOM 799 O O . LEU A 1 95 ? 3.869 2.307 -14.535 1.00 95.06 95 LEU A O 1
ATOM 803 N N . GLU A 1 96 ? 3.624 0.279 -15.462 1.00 93.19 96 GLU A N 1
ATOM 804 C CA . GLU A 1 96 ? 2.376 0.574 -16.188 1.00 93.19 96 GLU A CA 1
ATOM 805 C C . GLU A 1 96 ? 1.166 0.754 -15.263 1.00 93.19 96 GLU A C 1
ATOM 807 O O . GLU A 1 96 ? 0.262 1.527 -15.580 1.00 93.19 96 GLU A O 1
ATOM 812 N N . GLU A 1 97 ? 1.173 0.116 -14.096 1.00 92.38 97 GLU A N 1
ATOM 813 C CA . GLU A 1 97 ? 0.140 0.278 -13.068 1.00 92.38 97 GLU A CA 1
ATOM 814 C C . GLU A 1 97 ? 0.342 1.525 -12.190 1.00 92.38 97 GLU A C 1
ATOM 816 O O . GLU A 1 97 ? -0.574 1.938 -11.478 1.00 92.38 97 GLU A O 1
ATOM 821 N N . GLU A 1 98 ? 1.499 2.190 -12.290 1.00 92.00 98 GLU A N 1
ATOM 822 C CA . GLU A 1 98 ? 1.863 3.362 -11.485 1.00 92.00 98 GLU A CA 1
ATOM 823 C C . GLU A 1 98 ? 2.141 4.617 -12.347 1.00 92.00 98 GLU A C 1
ATOM 825 O O . GLU A 1 98 ? 3.291 5.073 -12.438 1.00 92.00 98 GLU A O 1
ATOM 830 N N . PRO A 1 99 ? 1.106 5.255 -12.944 1.00 90.00 99 PRO A N 1
ATOM 831 C CA . PRO A 1 99 ? 1.270 6.438 -13.802 1.00 90.00 99 PRO A CA 1
ATOM 832 C C . PRO A 1 99 ? 2.083 7.569 -13.157 1.00 90.00 99 PRO A C 1
ATOM 834 O O . PRO A 1 99 ? 2.947 8.171 -13.795 1.00 90.00 99 PRO A O 1
ATOM 837 N N . GLN A 1 100 ? 1.893 7.781 -11.852 1.00 91.81 100 GLN A N 1
ATOM 838 C CA . GLN A 1 100 ? 2.617 8.778 -11.058 1.00 91.81 100 GLN A CA 1
ATOM 839 C C . GLN A 1 100 ? 4.148 8.590 -11.096 1.00 91.81 100 GLN A C 1
ATOM 841 O O . GLN A 1 100 ? 4.910 9.560 -11.150 1.00 91.81 100 GLN A O 1
ATOM 846 N N . ASN A 1 101 ? 4.618 7.338 -11.133 1.00 93.00 101 ASN A N 1
ATOM 847 C CA . ASN A 1 101 ? 6.040 7.017 -11.220 1.00 93.00 101 ASN A CA 1
ATOM 848 C C . ASN A 1 101 ? 6.565 7.227 -12.645 1.00 93.00 101 ASN A C 1
ATOM 850 O O . ASN A 1 101 ? 7.672 7.749 -12.824 1.00 93.00 101 ASN A O 1
ATOM 854 N N . GLN A 1 102 ? 5.771 6.897 -13.669 1.00 94.75 102 GLN A N 1
ATOM 855 C CA . GLN A 1 102 ? 6.126 7.180 -15.063 1.00 94.75 102 GLN A CA 1
ATOM 856 C C . GLN A 1 102 ? 6.279 8.675 -15.332 1.00 94.75 102 GLN A C 1
ATOM 858 O O . GLN A 1 102 ? 7.256 9.097 -15.957 1.00 94.75 102 GLN A O 1
ATOM 863 N N . GLU A 1 103 ? 5.339 9.480 -14.842 1.00 95.12 103 GLU A N 1
ATOM 864 C CA . GLU A 1 103 ? 5.351 10.934 -14.982 1.00 95.12 103 GLU A CA 1
ATOM 865 C C . GLU A 1 103 ? 6.622 11.534 -14.382 1.00 95.12 103 GLU A C 1
ATOM 867 O O . GLU A 1 103 ? 7.324 12.302 -15.047 1.00 95.12 103 GLU A O 1
ATOM 872 N N . LEU A 1 104 ? 6.992 11.112 -13.171 1.00 97.19 104 LEU A N 1
ATOM 873 C CA . LEU A 1 104 ? 8.218 11.560 -12.515 1.00 97.19 104 LEU A CA 1
ATOM 874 C C . LEU A 1 104 ? 9.479 11.168 -13.305 1.00 97.19 104 LEU A C 1
ATOM 876 O O . LEU A 1 104 ? 10.409 11.971 -13.453 1.00 97.19 104 LEU A O 1
ATOM 880 N N . LEU A 1 105 ? 9.531 9.948 -13.851 1.00 97.50 105 LEU A N 1
ATOM 881 C CA . LEU A 1 105 ? 10.638 9.506 -14.705 1.00 97.50 105 LEU A CA 1
ATOM 882 C C . LEU A 1 105 ? 10.714 10.319 -16.005 1.00 97.50 105 LEU A C 1
ATOM 884 O O . LEU A 1 105 ? 11.815 10.686 -16.438 1.00 97.50 105 LEU A O 1
ATOM 888 N N . LEU A 1 106 ? 9.569 10.637 -16.611 1.00 98.06 106 LEU A N 1
ATOM 889 C CA . LEU A 1 106 ? 9.488 11.482 -17.797 1.00 98.06 106 LEU A CA 1
ATOM 890 C C . LEU A 1 106 ? 10.001 12.895 -17.500 1.00 98.06 106 LEU A C 1
ATOM 892 O O . LEU A 1 106 ? 10.835 13.395 -18.258 1.00 98.06 106 LEU A O 1
ATOM 896 N N . LEU A 1 107 ? 9.577 13.511 -16.393 1.00 98.31 107 LEU A N 1
ATOM 897 C CA . LEU A 1 107 ? 10.034 14.836 -15.959 1.00 98.31 107 LEU A CA 1
ATOM 898 C C . LEU A 1 107 ? 11.558 14.894 -15.845 1.00 98.31 107 LEU A C 1
ATOM 900 O O . LEU A 1 107 ? 12.199 15.695 -16.534 1.00 98.31 107 LEU A O 1
ATOM 904 N N . ARG A 1 108 ? 12.152 13.949 -15.107 1.00 98.06 108 ARG A N 1
ATOM 905 C CA . ARG A 1 108 ? 13.613 13.827 -14.959 1.00 98.06 108 ARG A CA 1
ATOM 906 C C . ARG A 1 108 ? 14.321 13.738 -16.308 1.00 98.06 108 ARG A C 1
ATOM 908 O O . ARG A 1 108 ? 15.346 14.388 -16.536 1.00 98.06 108 ARG A O 1
ATOM 915 N N . ARG A 1 109 ? 13.781 12.942 -17.240 1.00 98.19 109 ARG A N 1
ATOM 916 C CA . ARG A 1 109 ? 14.352 12.781 -18.588 1.00 98.19 109 ARG A CA 1
ATOM 917 C C . ARG A 1 109 ? 14.193 14.030 -19.450 1.00 98.19 109 ARG A C 1
ATOM 919 O O . ARG A 1 109 ? 15.127 14.355 -20.185 1.00 98.19 109 ARG A O 1
ATOM 926 N N . LEU A 1 110 ? 13.062 14.729 -19.373 1.00 98.19 110 LEU A N 1
ATOM 927 C CA . LEU A 1 110 ? 12.829 15.975 -20.104 1.00 98.19 110 LEU A CA 1
ATOM 928 C C . LEU A 1 110 ? 13.748 17.092 -19.603 1.00 98.19 110 LEU A C 1
ATOM 930 O O . LEU A 1 110 ? 14.368 17.758 -20.434 1.00 98.19 110 LEU A O 1
ATOM 934 N N . ARG A 1 111 ? 13.909 17.241 -18.280 1.00 96.06 111 ARG A N 1
ATOM 935 C CA . ARG A 1 111 ? 14.848 18.199 -17.678 1.00 96.06 111 ARG A CA 1
ATOM 936 C C . ARG A 1 111 ? 16.283 17.914 -18.110 1.00 96.06 111 ARG A C 1
ATOM 938 O O . ARG A 1 111 ? 16.945 18.804 -18.634 1.00 96.06 111 ARG A O 1
ATOM 945 N N . ALA A 1 112 ? 16.740 16.665 -17.988 1.00 96.81 112 ALA A N 1
ATOM 946 C CA . ALA A 1 112 ? 18.095 16.271 -18.388 1.00 96.81 112 ALA A CA 1
ATOM 947 C C . ALA A 1 112 ? 18.379 16.497 -19.886 1.00 96.81 112 ALA A C 1
ATOM 949 O O . ALA A 1 112 ? 19.508 16.786 -20.271 1.00 96.81 112 ALA A O 1
ATOM 950 N N . ARG A 1 113 ? 17.354 16.383 -20.742 1.00 97.12 113 ARG A N 1
ATOM 951 C CA . ARG A 1 113 ? 17.435 16.655 -22.190 1.00 97.12 113 ARG A CA 1
ATOM 952 C C . ARG A 1 113 ? 17.148 18.113 -22.563 1.00 97.12 113 ARG A C 1
ATOM 954 O O . ARG A 1 113 ? 17.027 18.412 -23.751 1.00 97.12 113 ARG A O 1
ATOM 961 N N . GLN A 1 114 ? 16.998 18.990 -21.573 1.00 95.88 114 GLN A N 1
ATOM 962 C CA . GLN A 1 114 ? 16.702 20.414 -21.735 1.00 95.88 114 GLN A CA 1
ATOM 963 C C . GLN A 1 114 ? 15.421 20.703 -22.542 1.00 95.88 114 GLN A C 1
ATOM 965 O O . GLN A 1 114 ? 15.289 21.721 -23.217 1.00 95.88 114 GLN A O 1
ATOM 970 N N . GLN A 1 115 ? 14.438 19.800 -22.485 1.00 97.06 115 GLN A N 1
ATOM 971 C CA . GLN A 1 115 ? 13.153 19.935 -23.178 1.00 97.06 115 GLN A CA 1
ATOM 972 C C . GLN A 1 115 ? 12.155 20.754 -22.343 1.00 97.06 115 GLN A C 1
ATOM 974 O O . GLN A 1 115 ? 11.076 20.272 -22.000 1.00 97.06 115 GLN A O 1
ATOM 979 N N . TYR A 1 116 ? 12.507 21.999 -22.010 1.00 94.38 116 TYR A N 1
ATOM 980 C CA . TYR A 1 116 ? 11.838 22.793 -20.967 1.00 94.38 116 TYR A CA 1
ATOM 981 C C . TYR A 1 116 ? 10.344 23.043 -21.214 1.00 94.38 116 TYR A C 1
ATOM 983 O O . TYR A 1 116 ? 9.532 22.784 -20.335 1.00 94.38 116 TYR A O 1
ATOM 991 N N . LYS A 1 117 ? 9.936 23.400 -22.440 1.00 94.88 117 LYS A N 1
ATOM 992 C CA . LYS A 1 117 ? 8.503 23.584 -22.760 1.00 94.88 117 LYS A CA 1
ATOM 993 C C . LYS A 1 117 ? 7.676 22.307 -22.566 1.00 94.88 117 LYS A C 1
ATOM 995 O O . LYS A 1 117 ? 6.506 22.369 -22.198 1.00 94.88 117 LYS A O 1
ATOM 1000 N N . ARG A 1 118 ? 8.263 21.139 -22.860 1.00 97.56 118 ARG A N 1
ATOM 1001 C CA . ARG A 1 118 ? 7.605 19.841 -22.633 1.00 97.56 118 ARG A CA 1
ATOM 1002 C C . ARG A 1 118 ? 7.575 19.507 -21.147 1.00 97.56 118 ARG A C 1
ATOM 1004 O O . ARG A 1 118 ? 6.565 18.996 -20.683 1.00 97.56 118 ARG A O 1
ATOM 1011 N N . TYR A 1 119 ? 8.660 19.815 -20.438 1.00 97.06 119 TYR A N 1
ATOM 1012 C CA . TYR A 1 119 ? 8.769 19.643 -18.996 1.00 97.06 119 TYR A CA 1
ATOM 1013 C C . TYR A 1 119 ? 7.685 20.435 -18.259 1.00 97.06 119 TYR A C 1
ATOM 1015 O O . TYR A 1 119 ? 6.907 19.827 -17.541 1.00 97.06 119 TYR A O 1
ATOM 1023 N N . GLU A 1 120 ? 7.551 21.744 -18.499 1.00 95.00 120 GLU A N 1
ATOM 1024 C CA . GLU A 1 120 ? 6.548 22.579 -17.814 1.00 95.00 120 GLU A CA 1
ATOM 1025 C C . GLU A 1 120 ? 5.117 22.073 -18.048 1.00 95.00 120 GLU A C 1
ATOM 1027 O O . GLU A 1 120 ? 4.305 22.025 -17.125 1.00 95.00 120 GLU A O 1
ATOM 1032 N N . LYS A 1 121 ? 4.807 21.644 -19.281 1.00 97.31 121 LYS A N 1
ATOM 1033 C CA . LYS A 1 121 ? 3.500 21.055 -19.604 1.00 97.31 121 LYS A CA 1
ATOM 1034 C C . LYS A 1 121 ? 3.267 19.742 -18.851 1.00 97.31 121 LYS A C 1
ATOM 1036 O O . LYS A 1 121 ? 2.161 19.523 -18.368 1.00 97.31 121 LYS A O 1
ATOM 1041 N N . ALA A 1 122 ? 4.278 18.876 -18.791 1.00 97.81 122 ALA A N 1
ATOM 1042 C CA . ALA A 1 122 ? 4.195 17.604 -18.081 1.00 97.81 122 ALA A CA 1
ATOM 1043 C C . ALA A 1 122 ? 4.089 17.811 -16.562 1.00 97.81 122 ALA A C 1
ATOM 1045 O O . ALA A 1 122 ? 3.276 17.149 -15.932 1.00 97.81 122 ALA A O 1
ATOM 1046 N N . LEU A 1 123 ? 4.837 18.764 -15.994 1.00 96.50 123 LEU A N 1
ATOM 1047 C CA . LEU A 1 123 ? 4.828 19.052 -14.559 1.00 96.50 123 LEU A CA 1
ATOM 1048 C C . LEU A 1 123 ? 3.448 19.536 -14.127 1.00 96.50 123 LEU A C 1
ATOM 1050 O O . LEU A 1 123 ? 2.863 18.977 -13.209 1.00 96.50 123 LEU A O 1
ATOM 1054 N N . LYS A 1 124 ? 2.876 20.494 -14.865 1.00 95.81 124 LYS A N 1
ATOM 1055 C CA . LYS A 1 124 ? 1.525 20.992 -14.595 1.00 95.81 124 LYS A CA 1
ATOM 1056 C C . LYS A 1 124 ? 0.466 19.885 -14.662 1.00 95.81 124 LYS A C 1
ATOM 1058 O O . LYS A 1 124 ? -0.496 19.918 -13.901 1.00 95.81 124 LYS A O 1
ATOM 1063 N N . ALA A 1 125 ? 0.613 18.934 -15.587 1.00 97.06 125 ALA A N 1
ATOM 1064 C CA . ALA A 1 125 ? -0.297 17.795 -15.686 1.00 97.06 125 ALA A CA 1
ATOM 1065 C C . ALA A 1 125 ? -0.150 16.847 -14.484 1.00 97.06 125 ALA A C 1
ATOM 1067 O O . ALA A 1 125 ? -1.160 16.493 -13.885 1.00 97.06 125 ALA A O 1
ATOM 1068 N N . ALA A 1 126 ? 1.086 16.518 -14.096 1.00 96.94 126 ALA A N 1
ATOM 1069 C CA . ALA A 1 126 ? 1.371 15.667 -12.941 1.00 96.94 126 ALA A CA 1
ATOM 1070 C C . ALA A 1 126 ? 0.872 16.293 -11.624 1.00 96.94 126 ALA A C 1
ATOM 1072 O O . ALA A 1 126 ? 0.241 15.626 -10.809 1.00 96.94 126 ALA A O 1
ATOM 1073 N N . GLU A 1 127 ? 1.069 17.600 -11.431 1.00 95.50 127 GLU A N 1
ATOM 1074 C CA . GLU A 1 127 ? 0.556 18.330 -10.262 1.00 95.50 127 GLU A CA 1
ATOM 1075 C C . GLU A 1 127 ? -0.978 18.346 -10.198 1.00 95.50 127 GLU A C 1
ATOM 1077 O O . GLU A 1 127 ? -1.559 18.237 -9.115 1.00 95.50 127 GLU A O 1
ATOM 1082 N N . GLU A 1 128 ? -1.650 18.488 -11.344 1.00 95.81 128 GLU A N 1
ATOM 1083 C CA . GLU A 1 128 ? -3.112 18.433 -11.420 1.00 95.81 128 GLU A CA 1
ATOM 1084 C C . GLU A 1 128 ? -3.632 17.027 -11.108 1.00 95.81 128 GLU A C 1
ATOM 1086 O O . GLU A 1 128 ? -4.566 16.875 -10.322 1.00 95.81 128 GLU A O 1
ATOM 1091 N N . GLN A 1 129 ? -2.991 15.998 -11.660 1.00 94.94 129 GLN A N 1
ATOM 1092 C CA . GLN A 1 129 ? -3.330 14.606 -11.390 1.00 94.94 129 GLN A CA 1
ATOM 1093 C C . GLN A 1 129 ? -3.138 14.254 -9.914 1.00 94.94 129 GLN A C 1
ATOM 1095 O O . GLN A 1 129 ? -4.042 13.690 -9.296 1.00 94.94 129 GLN A O 1
ATOM 1100 N N . ALA A 1 130 ? -2.017 14.662 -9.313 1.00 94.56 130 ALA A N 1
ATOM 1101 C CA . ALA A 1 130 ? -1.788 14.503 -7.883 1.00 94.56 130 ALA A CA 1
ATOM 1102 C C . ALA A 1 130 ? -2.880 15.210 -7.063 1.00 94.56 130 ALA A C 1
ATOM 1104 O O . ALA A 1 130 ? -3.388 14.648 -6.096 1.00 94.56 130 ALA A O 1
ATOM 1105 N N . ARG A 1 131 ? -3.317 16.413 -7.458 1.00 93.94 131 ARG A N 1
ATOM 1106 C CA . ARG A 1 131 ? -4.407 17.127 -6.769 1.00 93.94 131 ARG A CA 1
ATOM 1107 C C . ARG A 1 131 ? -5.744 16.383 -6.851 1.00 93.94 131 ARG A C 1
ATOM 1109 O O . ARG A 1 131 ? -6.492 16.380 -5.875 1.00 93.94 131 ARG A O 1
ATOM 1116 N N . GLN A 1 132 ? -6.037 15.756 -7.986 1.00 94.81 132 GLN A N 1
ATOM 1117 C CA . GLN A 1 132 ? -7.288 15.033 -8.237 1.00 94.81 132 GLN A CA 1
ATOM 1118 C C . GLN A 1 132 ? -7.301 13.598 -7.697 1.00 94.81 132 GLN A C 1
ATOM 1120 O O . GLN A 1 132 ? -8.366 12.984 -7.667 1.00 94.81 132 GLN A O 1
ATOM 1125 N N . ALA A 1 133 ? -6.156 13.063 -7.260 1.00 94.25 133 ALA A N 1
ATOM 1126 C CA . ALA A 1 133 ? -6.096 11.745 -6.636 1.00 94.25 133 ALA A CA 1
ATOM 1127 C C . ALA A 1 133 ? -7.100 11.655 -5.476 1.00 94.25 133 ALA A C 1
ATOM 1129 O O . ALA A 1 133 ? -7.257 12.615 -4.721 1.00 94.25 133 ALA A O 1
ATOM 1130 N N . ALA A 1 134 ? -7.775 10.516 -5.329 1.00 94.88 134 ALA A N 1
ATOM 1131 C CA . ALA A 1 134 ? -8.757 10.331 -4.261 1.00 94.88 134 ALA A CA 1
ATOM 1132 C C . ALA A 1 134 ? -8.087 10.210 -2.886 1.00 94.88 134 ALA A C 1
ATOM 1134 O O . ALA A 1 134 ? -8.593 10.734 -1.897 1.00 94.88 134 ALA A O 1
ATOM 1135 N N . PHE A 1 135 ? -6.933 9.544 -2.833 1.00 96.44 135 PHE A N 1
ATOM 1136 C CA . PHE A 1 135 ? -6.270 9.222 -1.578 1.00 96.44 135 PHE A CA 1
ATOM 1137 C C . PHE A 1 135 ? -5.330 10.335 -1.096 1.00 96.44 135 PHE A C 1
ATOM 1139 O O . PHE A 1 135 ? -4.777 11.110 -1.885 1.00 96.44 135 PHE A O 1
ATOM 1146 N N . ARG A 1 136 ? -5.200 10.425 0.228 1.00 97.00 136 ARG A N 1
ATOM 1147 C CA . ARG A 1 136 ? -4.369 11.367 0.992 1.00 97.00 136 ARG A CA 1
ATOM 1148 C C . ARG A 1 136 ? -3.564 10.607 2.050 1.00 97.00 136 ARG A C 1
ATOM 1150 O O . ARG A 1 136 ? -3.500 11.005 3.211 1.00 97.00 136 ARG A O 1
ATOM 1157 N N . ASP A 1 137 ? -3.012 9.474 1.633 1.00 97.06 137 ASP A N 1
ATOM 1158 C CA . ASP A 1 137 ? -2.120 8.631 2.418 1.00 97.06 137 ASP A CA 1
ATOM 1159 C C . ASP A 1 137 ? -0.674 9.145 2.365 1.00 97.06 137 ASP A C 1
ATOM 1161 O O . ASP A 1 137 ? -0.337 10.108 1.667 1.00 97.06 137 ASP A O 1
ATOM 1165 N N . SER A 1 138 ? 0.219 8.479 3.092 1.00 97.12 138 SER A N 1
ATOM 1166 C CA . SER A 1 138 ? 1.639 8.827 3.094 1.00 97.12 138 SER A CA 1
ATOM 1167 C C . SER A 1 138 ? 2.279 8.776 1.701 1.00 97.12 138 SER A C 1
ATOM 1169 O O . SER A 1 138 ? 3.094 9.644 1.378 1.00 97.12 138 SER A O 1
ATOM 1171 N N . ASN A 1 139 ? 1.880 7.835 0.834 1.00 96.31 139 ASN A N 1
ATOM 1172 C CA . ASN A 1 139 ? 2.410 7.754 -0.530 1.00 96.31 139 ASN A CA 1
ATOM 1173 C C . ASN A 1 139 ? 2.025 8.975 -1.365 1.00 96.31 139 ASN A C 1
ATOM 1175 O O . ASN A 1 139 ? 2.843 9.464 -2.148 1.00 96.31 139 ASN A O 1
ATOM 1179 N N . TRP A 1 140 ? 0.815 9.507 -1.180 1.00 96.88 140 TRP A N 1
ATOM 1180 C CA . TRP A 1 140 ? 0.399 10.741 -1.834 1.00 96.88 140 TRP A CA 1
ATOM 1181 C C . TRP A 1 140 ? 1.273 11.937 -1.427 1.00 96.88 140 TRP A C 1
ATOM 1183 O O . TRP A 1 140 ? 1.751 12.680 -2.292 1.00 96.88 140 TRP A O 1
ATOM 1193 N N . TYR A 1 141 ? 1.554 12.104 -0.128 1.00 97.94 141 TYR A N 1
ATOM 1194 C CA . TYR A 1 141 ? 2.465 13.154 0.349 1.00 97.94 141 TYR A CA 1
ATOM 1195 C C . TYR A 1 141 ? 3.891 12.955 -0.178 1.00 97.94 141 TYR A C 1
ATOM 1197 O O . TYR A 1 141 ? 4.524 13.916 -0.626 1.00 97.94 141 TYR A O 1
ATOM 1205 N N . TYR A 1 142 ? 4.375 11.710 -0.212 1.00 98.00 142 TYR A N 1
ATOM 1206 C CA . TYR A 1 142 ? 5.678 11.377 -0.784 1.00 98.00 142 TYR A CA 1
ATOM 1207 C C . TYR A 1 142 ? 5.760 11.731 -2.272 1.00 98.00 142 TYR A C 1
ATOM 1209 O O . TYR A 1 142 ? 6.740 12.330 -2.719 1.00 98.00 142 TYR A O 1
ATOM 1217 N N . HIS A 1 143 ? 4.713 11.435 -3.042 1.00 96.94 143 HIS A N 1
ATOM 1218 C CA . HIS A 1 143 ? 4.651 11.794 -4.453 1.00 96.94 143 HIS A CA 1
ATOM 1219 C C . HIS A 1 143 ? 4.685 13.317 -4.653 1.00 96.94 143 HIS A C 1
ATOM 1221 O O . HIS A 1 143 ? 5.457 13.818 -5.475 1.00 96.94 143 HIS A O 1
ATOM 1227 N N . LYS A 1 144 ? 3.939 14.084 -3.846 1.00 96.94 144 LYS A N 1
ATOM 1228 C CA . LYS A 1 144 ? 4.020 15.555 -3.868 1.00 96.94 144 LYS A CA 1
ATOM 1229 C C . LYS A 1 144 ? 5.417 16.065 -3.537 1.00 96.94 144 LYS A C 1
ATOM 1231 O O . LYS A 1 144 ? 5.909 16.962 -4.221 1.00 96.94 144 LYS A O 1
ATOM 1236 N N . TYR A 1 145 ? 6.076 15.474 -2.544 1.00 98.06 145 TYR A N 1
ATOM 1237 C CA . TYR A 1 145 ? 7.463 15.789 -2.213 1.00 98.06 145 TYR A CA 1
ATOM 1238 C C . TYR A 1 145 ? 8.404 15.533 -3.401 1.00 98.06 145 TYR A C 1
ATOM 1240 O O . TYR A 1 145 ? 9.268 16.362 -3.705 1.00 98.06 145 TYR A O 1
ATOM 1248 N N . GLN A 1 146 ? 8.224 14.421 -4.116 1.00 98.06 146 GLN A N 1
ATOM 1249 C CA . GLN A 1 146 ? 9.023 14.088 -5.295 1.00 98.06 146 GLN A CA 1
ATOM 1250 C C . GLN A 1 146 ? 8.800 15.066 -6.457 1.00 98.06 146 GLN A C 1
ATOM 1252 O O . GLN A 1 146 ? 9.780 15.493 -7.072 1.00 98.06 146 GLN A O 1
ATOM 1257 N N . LEU A 1 147 ? 7.547 15.435 -6.746 1.00 97.06 147 LEU A N 1
ATOM 1258 C CA . LEU A 1 147 ? 7.219 16.426 -7.777 1.00 97.06 147 LEU A CA 1
ATOM 1259 C C . LEU A 1 147 ? 7.812 17.796 -7.437 1.00 97.06 147 LEU A C 1
ATOM 1261 O O . LEU A 1 147 ? 8.508 18.378 -8.267 1.00 97.06 147 LEU A O 1
ATOM 1265 N N . ALA A 1 148 ? 7.618 18.268 -6.203 1.00 96.25 148 ALA A N 1
ATOM 1266 C CA . ALA A 1 148 ? 8.156 19.546 -5.746 1.00 96.25 148 ALA A CA 1
ATOM 1267 C C . ALA A 1 148 ? 9.696 19.559 -5.754 1.00 96.25 148 ALA A C 1
ATOM 1269 O O . ALA A 1 148 ? 10.308 20.555 -6.126 1.00 96.25 148 ALA A O 1
ATOM 1270 N N . THR A 1 149 ? 10.340 18.434 -5.427 1.00 96.69 149 THR A N 1
ATOM 1271 C CA . THR A 1 149 ? 11.801 18.279 -5.539 1.00 96.69 149 THR A CA 1
ATOM 1272 C C . THR A 1 149 ? 12.287 18.369 -6.985 1.00 96.69 149 THR A C 1
ATOM 1274 O O . THR A 1 149 ? 13.305 19.000 -7.265 1.00 96.69 149 THR A O 1
ATOM 1277 N N . GLU A 1 150 ? 11.584 17.732 -7.920 1.00 96.62 150 GLU A N 1
ATOM 1278 C CA . GLU A 1 150 ? 11.947 17.784 -9.336 1.00 96.62 150 GLU A CA 1
ATOM 1279 C C . GLU A 1 150 ? 11.717 19.191 -9.920 1.00 96.62 150 GLU A C 1
ATOM 1281 O O . GLU A 1 150 ? 12.562 19.685 -10.672 1.00 96.62 150 GLU A O 1
ATOM 1286 N N . ALA A 1 151 ? 10.643 19.873 -9.504 1.00 94.62 151 ALA A N 1
ATOM 1287 C CA . ALA A 1 151 ? 10.371 21.276 -9.817 1.00 94.62 151 ALA A CA 1
ATOM 1288 C C . ALA A 1 151 ? 11.467 22.221 -9.289 1.00 94.62 151 ALA A C 1
ATOM 1290 O O . ALA A 1 151 ? 12.006 23.004 -10.070 1.00 94.62 151 ALA A O 1
ATOM 1291 N N . ASP A 1 152 ? 11.875 22.075 -8.026 1.00 93.31 152 ASP A N 1
ATOM 1292 C CA . ASP A 1 152 ? 12.975 22.820 -7.387 1.00 93.31 152 ASP A CA 1
ATOM 1293 C C . ASP A 1 152 ? 14.281 22.702 -8.193 1.00 93.31 152 ASP A C 1
ATOM 1295 O O . ASP A 1 152 ? 14.937 23.699 -8.516 1.00 93.31 152 ASP A O 1
ATOM 1299 N N . TYR A 1 153 ? 14.622 21.489 -8.645 1.00 93.12 153 TYR A N 1
ATOM 1300 C CA . TYR A 1 153 ? 15.781 21.279 -9.517 1.00 93.12 153 TYR A CA 1
ATOM 1301 C C . TYR A 1 153 ? 15.653 21.954 -10.881 1.00 93.12 153 TYR A C 1
ATOM 1303 O O . TYR A 1 153 ? 16.650 22.442 -11.420 1.00 93.12 153 TYR A O 1
ATOM 1311 N N . PHE A 1 154 ? 14.462 21.944 -11.474 1.00 93.12 154 PHE A N 1
ATOM 1312 C CA . PHE A 1 154 ? 14.214 22.600 -12.751 1.00 93.12 154 PHE A CA 1
ATOM 1313 C C . PHE A 1 154 ? 14.350 24.119 -12.636 1.00 93.12 154 PHE A C 1
ATOM 1315 O O . PHE A 1 154 ? 15.138 24.708 -13.376 1.00 93.12 154 PHE A O 1
ATOM 1322 N N . TYR A 1 155 ? 13.651 24.742 -11.687 1.00 89.94 155 TYR A N 1
ATOM 1323 C CA . TYR A 1 155 ? 13.628 26.197 -11.549 1.00 89.94 155 TYR A CA 1
ATOM 1324 C C . TYR A 1 155 ? 14.976 26.767 -11.103 1.00 89.94 155 TYR A C 1
ATOM 1326 O O . TYR A 1 155 ? 15.412 27.788 -11.644 1.00 89.94 155 TYR A O 1
ATOM 1334 N N . THR A 1 156 ? 15.700 26.052 -10.233 1.00 88.19 156 THR A N 1
ATOM 1335 C CA . THR A 1 156 ? 17.090 26.384 -9.883 1.00 88.19 156 THR A CA 1
ATOM 1336 C C . THR A 1 156 ? 17.996 26.399 -11.120 1.00 88.19 156 THR A C 1
ATOM 1338 O O . THR A 1 156 ? 18.829 27.294 -11.269 1.00 88.19 156 THR A O 1
ATOM 1341 N N . LEU A 1 157 ? 17.832 25.438 -12.038 1.00 87.19 157 LEU A N 1
ATOM 1342 C CA . LEU A 1 157 ? 18.631 25.345 -13.263 1.00 87.19 157 LEU A CA 1
ATOM 1343 C C . LEU A 1 157 ? 18.284 26.446 -14.276 1.00 87.19 157 LEU A C 1
ATOM 1345 O O . LEU A 1 157 ? 19.176 26.964 -14.947 1.00 87.19 157 LEU A O 1
ATOM 1349 N N . THR A 1 158 ? 17.002 26.782 -14.430 1.00 83.44 158 THR A N 1
ATOM 1350 C CA . THR A 1 158 ? 16.545 27.690 -15.492 1.00 83.44 158 THR A CA 1
ATOM 1351 C C . THR A 1 158 ? 16.698 29.175 -15.166 1.00 83.44 158 THR A C 1
ATOM 1353 O O . THR A 1 158 ? 16.476 29.994 -16.051 1.00 83.44 158 THR A O 1
ATOM 1356 N N . ALA A 1 159 ? 17.093 29.539 -13.939 1.00 68.88 159 ALA A N 1
ATOM 1357 C CA . ALA A 1 159 ? 17.356 30.911 -13.471 1.00 68.88 159 ALA A CA 1
ATOM 1358 C C . ALA A 1 159 ? 16.211 31.939 -13.655 1.00 68.88 159 ALA A C 1
ATOM 1360 O O . ALA A 1 159 ? 16.353 33.099 -13.253 1.00 68.88 159 ALA A O 1
ATOM 1361 N N . GLU A 1 160 ? 15.068 31.545 -14.222 1.00 60.38 160 GLU A N 1
ATOM 1362 C CA . GLU A 1 160 ? 13.870 32.369 -14.296 1.00 60.38 160 GLU A CA 1
ATOM 1363 C C . GLU A 1 160 ? 13.301 32.540 -12.888 1.00 60.38 160 GLU A C 1
ATOM 1365 O O . GLU A 1 160 ? 12.637 31.660 -12.347 1.00 60.38 160 GLU A O 1
ATOM 1370 N N . ARG A 1 161 ? 13.566 33.713 -12.301 1.00 54.62 161 ARG A N 1
ATOM 1371 C CA . ARG A 1 161 ? 12.964 34.210 -11.057 1.00 54.62 161 ARG A CA 1
ATOM 1372 C C . ARG A 1 161 ? 11.465 34.473 -11.244 1.00 54.62 161 ARG A C 1
ATOM 1374 O O . ARG A 1 161 ? 11.006 35.610 -11.147 1.00 54.62 161 ARG A O 1
ATOM 1381 N N . ARG A 1 162 ? 10.686 33.431 -11.523 1.00 57.00 162 ARG A N 1
ATOM 1382 C CA . ARG A 1 162 ? 9.307 33.398 -11.037 1.00 57.00 162 ARG A CA 1
ATOM 1383 C C . ARG A 1 162 ? 9.387 33.230 -9.523 1.00 57.00 162 ARG A C 1
ATOM 1385 O O . ARG A 1 162 ? 10.366 32.691 -9.013 1.00 57.00 162 ARG A O 1
ATOM 1392 N N . THR A 1 163 ? 8.406 33.748 -8.798 1.00 55.81 163 THR A N 1
ATOM 1393 C CA . THR A 1 163 ? 8.198 33.388 -7.394 1.00 55.81 163 THR A CA 1
ATOM 1394 C C . THR A 1 163 ? 7.947 31.883 -7.346 1.00 55.81 163 THR A C 1
ATOM 1396 O O . THR A 1 163 ? 6.818 31.441 -7.543 1.00 55.81 163 THR A O 1
ATOM 1399 N N . ASP A 1 164 ? 9.021 31.106 -7.228 1.00 71.25 164 ASP A N 1
ATOM 1400 C CA . ASP A 1 164 ? 8.974 29.656 -7.187 1.00 71.25 164 ASP A CA 1
ATOM 1401 C C . ASP A 1 164 ? 8.758 29.223 -5.740 1.00 71.25 164 ASP A C 1
ATOM 1403 O O . ASP A 1 164 ? 9.625 29.398 -4.884 1.00 71.25 164 ASP A O 1
ATOM 1407 N N . SER A 1 165 ? 7.571 28.692 -5.471 1.00 81.88 165 SER A N 1
ATOM 1408 C CA . SER A 1 165 ? 7.211 28.117 -4.178 1.00 81.88 165 SER A CA 1
ATOM 1409 C C . SER A 1 165 ? 7.570 26.633 -4.089 1.00 81.88 165 SER A C 1
ATOM 1411 O O . SER A 1 165 ? 7.187 25.986 -3.119 1.00 81.88 165 SER A O 1
ATOM 1413 N N . SER A 1 166 ? 8.268 26.057 -5.078 1.00 84.62 166 SER A N 1
ATOM 1414 C CA . SER A 1 166 ? 8.568 24.620 -5.102 1.00 84.62 166 SER A CA 1
ATOM 1415 C C . SER A 1 166 ? 9.400 24.176 -3.895 1.00 84.62 166 SER A C 1
ATOM 1417 O O . SER A 1 166 ? 9.127 23.116 -3.337 1.00 84.62 166 SER A O 1
ATOM 1419 N N . LEU A 1 167 ? 10.338 25.001 -3.411 1.00 89.56 167 LEU A N 1
ATOM 1420 C CA . LEU A 1 167 ? 11.122 24.696 -2.211 1.00 89.56 167 LEU A CA 1
ATOM 1421 C C . LEU A 1 167 ? 10.259 24.657 -0.939 1.00 89.56 167 LEU A C 1
ATOM 1423 O O . LEU A 1 167 ? 10.418 23.752 -0.122 1.00 89.56 167 LEU A O 1
ATOM 1427 N N . GLU A 1 168 ? 9.332 25.602 -0.782 1.00 92.06 168 GLU A N 1
ATOM 1428 C CA . GLU A 1 168 ? 8.387 25.640 0.342 1.00 92.06 168 GLU A CA 1
ATOM 1429 C C . GLU A 1 168 ? 7.414 24.457 0.277 1.00 92.06 168 GLU A C 1
ATOM 1431 O O . GLU A 1 168 ? 7.273 23.711 1.243 1.00 92.06 168 GLU A O 1
ATOM 1436 N N . GLN A 1 169 ? 6.823 24.208 -0.895 1.00 93.00 169 GLN A N 1
ATOM 1437 C CA . GLN A 1 169 ? 5.940 23.063 -1.133 1.00 93.00 169 GLN A CA 1
ATOM 1438 C C . GLN A 1 169 ? 6.647 21.728 -0.889 1.00 93.00 169 GLN A C 1
ATOM 1440 O O . GLN A 1 169 ? 6.041 20.793 -0.370 1.00 93.00 169 GLN A O 1
ATOM 1445 N N . LYS A 1 170 ? 7.932 21.639 -1.244 1.00 95.69 170 LYS A N 1
ATOM 1446 C CA . LYS A 1 170 ? 8.781 20.480 -0.978 1.00 95.69 170 LYS A CA 1
ATOM 1447 C C . LYS A 1 170 ? 8.966 20.259 0.518 1.00 95.69 170 LYS A C 1
ATOM 1449 O O . LYS A 1 170 ? 8.868 19.115 0.941 1.00 95.69 170 LYS A O 1
ATOM 1454 N N . GLN A 1 171 ? 9.239 21.302 1.307 1.00 96.75 171 GLN A N 1
ATOM 1455 C CA . GLN A 1 171 ? 9.353 21.149 2.764 1.00 96.75 171 GLN A CA 1
ATOM 1456 C C . GLN A 1 171 ? 8.012 20.746 3.383 1.00 96.75 171 GLN A C 1
ATOM 1458 O O . GLN A 1 171 ? 7.957 19.735 4.070 1.00 96.75 171 GLN A O 1
ATOM 1463 N N . LEU A 1 172 ? 6.919 21.422 3.022 1.00 95.62 172 LEU A N 1
ATOM 1464 C CA . LEU A 1 172 ? 5.588 21.085 3.531 1.00 95.62 172 LEU A CA 1
ATOM 1465 C C . LEU A 1 172 ? 5.191 19.633 3.211 1.00 95.62 172 LEU A C 1
ATOM 1467 O O . LEU A 1 172 ? 4.708 18.900 4.069 1.00 95.62 172 LEU A O 1
ATOM 1471 N N . ALA A 1 173 ? 5.425 19.183 1.974 1.00 97.25 173 ALA A N 1
ATOM 1472 C CA . ALA A 1 173 ? 5.139 17.806 1.581 1.00 97.25 173 ALA A CA 1
ATOM 1473 C C . ALA A 1 173 ? 6.049 16.787 2.289 1.00 97.25 173 ALA A C 1
ATOM 1475 O O . ALA A 1 173 ? 5.598 15.680 2.582 1.00 97.25 173 ALA A O 1
ATOM 1476 N N . LEU A 1 174 ? 7.307 17.150 2.568 1.00 98.19 174 LEU A N 1
ATOM 1477 C CA . LEU A 1 174 ? 8.223 16.320 3.349 1.00 98.19 174 LEU A CA 1
ATOM 1478 C C . LEU A 1 174 ? 7.731 16.164 4.789 1.00 98.19 174 LEU A C 1
ATOM 1480 O O . LEU A 1 174 ? 7.719 15.042 5.288 1.00 98.19 174 LEU A O 1
ATOM 1484 N N . ASP A 1 175 ? 7.299 17.254 5.420 1.00 96.94 175 ASP A N 1
ATOM 1485 C CA . ASP A 1 175 ? 6.789 17.245 6.790 1.00 96.94 175 ASP A CA 1
ATOM 1486 C C . ASP A 1 175 ? 5.524 16.389 6.890 1.00 96.94 175 ASP A C 1
ATOM 1488 O O . ASP A 1 175 ? 5.437 15.512 7.748 1.00 96.94 175 ASP A O 1
ATOM 1492 N N . HIS A 1 176 ? 4.582 16.551 5.954 1.00 98.00 176 HIS A N 1
ATOM 1493 C CA . HIS A 1 176 ? 3.360 15.744 5.938 1.00 98.00 176 HIS A CA 1
ATOM 1494 C C . HIS A 1 176 ? 3.649 14.257 5.708 1.00 98.00 176 HIS A C 1
ATOM 1496 O O . HIS A 1 176 ? 3.110 13.405 6.415 1.00 98.00 176 HIS A O 1
ATOM 1502 N N . PHE A 1 177 ? 4.527 13.937 4.750 1.00 98.44 177 PHE A N 1
ATOM 1503 C CA . PHE A 1 177 ? 4.957 12.560 4.508 1.00 98.44 177 PHE A CA 1
ATOM 1504 C C . PHE A 1 177 ? 5.595 11.956 5.759 1.00 98.44 177 PHE A C 1
ATOM 1506 O O . PHE A 1 177 ? 5.218 10.863 6.185 1.00 98.44 177 PHE A O 1
ATOM 1513 N N . TYR A 1 178 ? 6.535 12.684 6.360 1.00 97.75 178 TYR A N 1
ATOM 1514 C CA . TYR A 1 178 ? 7.244 12.243 7.547 1.00 97.75 178 TYR A CA 1
ATOM 1515 C C . TYR A 1 178 ? 6.289 12.007 8.714 1.00 97.75 178 TYR A C 1
ATOM 1517 O O . TYR A 1 178 ? 6.347 10.941 9.314 1.00 97.75 178 TYR A O 1
ATOM 1525 N N . LEU A 1 179 ? 5.397 12.952 9.022 1.00 97.94 179 LEU A N 1
ATOM 1526 C CA . LEU A 1 179 ? 4.441 12.817 10.122 1.00 97.94 179 LEU A CA 1
ATOM 1527 C C . LEU A 1 179 ? 3.474 11.649 9.894 1.00 97.94 179 LEU A C 1
ATOM 1529 O O . LEU A 1 179 ? 3.266 10.861 10.815 1.00 97.94 179 LEU A O 1
ATOM 1533 N N . ALA A 1 180 ? 2.938 11.494 8.679 1.00 97.88 180 ALA A N 1
ATOM 1534 C CA . ALA A 1 180 ? 2.024 10.401 8.347 1.00 97.88 180 ALA A CA 1
ATOM 1535 C C . ALA A 1 180 ? 2.688 9.025 8.529 1.00 97.88 180 ALA A C 1
ATOM 1537 O O . ALA A 1 180 ? 2.157 8.172 9.240 1.00 97.88 180 ALA A O 1
ATOM 1538 N N . GLU A 1 181 ? 3.879 8.824 7.953 1.00 96.69 181 GLU A N 1
ATOM 1539 C CA . GLU A 1 181 ? 4.657 7.590 8.137 1.00 96.69 181 GLU A CA 1
ATOM 1540 C C . GLU A 1 181 ? 5.034 7.374 9.600 1.00 96.69 181 GLU A C 1
ATOM 1542 O O . GLU A 1 181 ? 4.904 6.276 10.139 1.00 96.69 181 GLU A O 1
ATOM 1547 N N . LYS A 1 182 ? 5.479 8.440 10.271 1.00 96.44 182 LYS A N 1
ATOM 1548 C CA . LYS A 1 182 ? 5.996 8.342 11.627 1.00 96.44 182 LYS A CA 1
ATOM 1549 C C . LYS A 1 182 ? 4.926 7.949 12.629 1.00 96.44 182 LYS A C 1
ATOM 1551 O O . LYS A 1 182 ? 5.194 7.112 13.487 1.00 96.44 182 LYS A O 1
ATOM 1556 N N . LEU A 1 183 ? 3.734 8.527 12.521 1.00 96.81 183 LEU A N 1
ATOM 1557 C CA . LEU A 1 183 ? 2.606 8.189 13.384 1.00 96.81 183 LEU A CA 1
ATOM 1558 C C . LEU A 1 183 ? 2.055 6.796 13.067 1.00 96.81 183 LEU A C 1
ATOM 1560 O O . LEU A 1 183 ? 1.699 6.064 13.991 1.00 96.81 183 LEU A O 1
ATOM 1564 N N . ARG A 1 184 ? 2.037 6.400 11.787 1.00 96.19 184 ARG A N 1
ATOM 1565 C CA . ARG A 1 184 ? 1.659 5.042 11.379 1.00 96.19 184 ARG A CA 1
ATOM 1566 C C . ARG A 1 184 ? 2.570 3.994 12.004 1.00 96.19 184 ARG A C 1
ATOM 1568 O O . ARG A 1 184 ? 2.087 3.076 12.666 1.00 96.19 184 ARG A O 1
ATOM 1575 N N . ASP A 1 185 ? 3.879 4.155 11.844 1.00 94.38 185 ASP A N 1
ATOM 1576 C CA . ASP A 1 185 ? 4.860 3.240 12.423 1.00 94.38 185 ASP A CA 1
ATOM 1577 C C . ASP A 1 185 ? 4.803 3.263 13.953 1.00 94.38 185 ASP A C 1
ATOM 1579 O O . ASP A 1 185 ? 4.902 2.212 14.582 1.00 94.38 185 ASP A O 1
ATOM 1583 N N . ALA A 1 186 ? 4.572 4.429 14.565 1.00 94.12 186 ALA A N 1
ATOM 1584 C CA . ALA A 1 186 ? 4.402 4.535 16.010 1.00 94.12 186 ALA A CA 1
ATOM 1585 C C . ALA A 1 186 ? 3.198 3.716 16.513 1.00 94.12 186 ALA A C 1
ATOM 1587 O O . ALA A 1 186 ? 3.327 3.024 17.520 1.00 94.12 186 ALA A O 1
ATOM 1588 N N . CYS A 1 187 ? 2.066 3.709 15.797 1.00 94.62 187 CYS A N 1
ATOM 1589 C CA . CYS A 1 187 ? 0.927 2.841 16.130 1.00 94.62 187 CYS A CA 1
ATOM 1590 C C . CYS A 1 187 ? 1.320 1.357 16.106 1.00 94.62 187 CYS A C 1
ATOM 1592 O O . CYS A 1 187 ? 1.021 0.614 17.042 1.00 94.62 187 CYS A O 1
ATOM 1594 N N . GLU A 1 188 ? 2.018 0.921 15.056 1.00 92.44 188 GLU A N 1
ATOM 1595 C CA . GLU A 1 188 ? 2.450 -0.471 14.914 1.00 92.44 188 GLU A CA 1
ATOM 1596 C C . GLU A 1 188 ? 3.465 -0.871 15.991 1.00 92.44 188 GLU A C 1
ATOM 1598 O O . GLU A 1 188 ? 3.389 -1.960 16.566 1.00 92.44 188 GLU A O 1
ATOM 1603 N N . MET A 1 189 ? 4.407 0.019 16.294 1.00 91.38 189 MET A N 1
ATOM 1604 C CA . MET A 1 189 ? 5.400 -0.182 17.344 1.00 91.38 189 MET A CA 1
ATOM 1605 C C . MET A 1 189 ? 4.746 -0.284 18.718 1.00 91.38 189 MET A C 1
ATOM 1607 O O . MET A 1 189 ? 5.108 -1.185 19.476 1.00 91.38 189 MET A O 1
ATOM 1611 N N . GLU A 1 190 ? 3.761 0.564 19.018 1.00 90.44 190 GLU A N 1
ATOM 1612 C CA . GLU A 1 190 ? 3.003 0.483 20.264 1.00 90.44 190 GLU A CA 1
ATOM 1613 C C . GLU A 1 190 ? 2.201 -0.816 20.355 1.00 90.44 190 GLU A C 1
ATOM 1615 O O . GLU A 1 190 ? 2.239 -1.507 21.369 1.00 90.44 190 GLU A O 1
ATOM 1620 N N . VAL A 1 191 ? 1.538 -1.259 19.288 1.00 89.19 191 VAL A N 1
ATOM 1621 C CA . VAL A 1 191 ? 0.844 -2.556 19.329 1.00 89.19 191 VAL A CA 1
ATOM 1622 C C . VAL A 1 191 ? 1.819 -3.714 19.560 1.00 89.19 191 VAL A C 1
ATOM 1624 O O . VAL A 1 191 ? 1.564 -4.597 20.387 1.00 89.19 191 VAL A O 1
ATOM 1627 N N . ARG A 1 192 ? 2.975 -3.709 18.887 1.00 88.81 192 ARG A N 1
ATOM 1628 C CA . ARG A 1 192 ? 4.008 -4.739 19.078 1.00 88.81 192 ARG A CA 1
ATOM 1629 C C . ARG A 1 192 ? 4.644 -4.689 20.462 1.00 88.81 192 ARG A C 1
ATOM 1631 O O . ARG A 1 192 ? 4.955 -5.754 20.996 1.00 88.81 192 ARG A O 1
ATOM 1638 N N . SER A 1 193 ? 4.830 -3.504 21.046 1.00 87.50 193 SER A N 1
ATOM 1639 C CA . SER A 1 193 ? 5.391 -3.339 22.393 1.00 87.50 193 SER A CA 1
ATOM 1640 C C . SER A 1 193 ? 4.509 -4.043 23.428 1.00 87.50 193 SER A C 1
ATOM 1642 O O . SER A 1 193 ? 5.011 -4.838 24.227 1.00 87.50 193 SER A O 1
ATOM 1644 N N . HIS A 1 194 ? 3.187 -3.869 23.327 1.00 84.38 194 HIS A N 1
ATOM 1645 C CA . HIS A 1 194 ? 2.203 -4.501 24.204 1.00 84.38 194 HIS A CA 1
ATOM 1646 C C . HIS A 1 194 ? 2.161 -6.028 24.042 1.00 84.38 194 HIS A C 1
ATOM 1648 O O . HIS A 1 194 ? 2.114 -6.753 25.039 1.00 84.38 194 HIS A O 1
ATOM 1654 N N . ILE A 1 195 ? 2.209 -6.536 22.804 1.00 84.31 195 ILE A N 1
ATOM 1655 C CA . ILE A 1 195 ? 2.135 -7.982 22.522 1.00 84.31 195 ILE A CA 1
ATOM 1656 C C . ILE A 1 195 ? 3.434 -8.698 22.912 1.00 84.31 195 ILE A C 1
ATOM 1658 O O . ILE A 1 195 ? 3.402 -9.740 23.570 1.00 84.31 195 ILE A O 1
ATOM 1662 N N . LEU A 1 196 ? 4.583 -8.157 22.501 1.00 87.94 196 LEU A N 1
ATOM 1663 C CA . LEU A 1 196 ? 5.890 -8.801 22.661 1.00 87.94 196 LEU A CA 1
ATOM 1664 C C . LEU A 1 196 ? 6.593 -8.427 23.972 1.00 87.94 196 LEU A C 1
ATOM 1666 O O . LEU A 1 196 ? 7.644 -8.992 24.273 1.00 87.94 196 LEU A O 1
ATOM 1670 N N . LYS A 1 197 ? 6.029 -7.496 24.756 1.00 83.44 197 LYS A N 1
ATOM 1671 C CA . LYS A 1 197 ? 6.646 -6.921 25.966 1.00 83.44 197 LYS A CA 1
ATOM 1672 C C . LYS A 1 197 ? 8.046 -6.359 25.692 1.00 83.44 197 LYS A C 1
ATOM 1674 O O . LYS A 1 197 ? 8.957 -6.499 26.507 1.00 83.44 197 LYS A O 1
ATOM 1679 N N . LEU A 1 198 ? 8.216 -5.752 24.519 1.00 85.75 198 LEU A N 1
ATOM 1680 C CA . LEU A 1 198 ? 9.453 -5.103 24.092 1.00 85.75 198 LEU A CA 1
ATOM 1681 C C . LEU A 1 198 ? 9.346 -3.599 24.319 1.00 85.75 198 LEU A C 1
ATOM 1683 O O . LEU A 1 198 ? 8.294 -3.013 24.090 1.00 85.75 198 LEU A O 1
ATOM 1687 N N . HIS A 1 199 ? 10.450 -2.971 24.716 1.00 78.25 199 HIS A N 1
ATOM 1688 C CA . HIS A 1 199 ? 10.532 -1.518 24.764 1.00 78.25 199 HIS A CA 1
ATOM 1689 C C . HIS A 1 199 ? 11.223 -1.004 23.504 1.00 78.25 199 HIS A C 1
ATOM 1691 O O . HIS A 1 199 ? 12.409 -1.267 23.285 1.00 78.25 199 HIS A O 1
ATOM 1697 N N . TYR A 1 200 ? 10.482 -0.271 22.680 1.00 77.38 200 TYR A N 1
ATOM 1698 C CA . TYR A 1 200 ? 11.045 0.443 21.547 1.00 77.38 200 TYR A CA 1
ATOM 1699 C C . TYR A 1 200 ? 11.358 1.879 21.963 1.00 77.38 200 TYR A C 1
ATOM 1701 O O . TYR A 1 200 ? 10.453 2.658 22.242 1.00 77.38 200 TYR A O 1
ATOM 1709 N N . ALA A 1 201 ? 12.638 2.251 21.982 1.00 75.56 201 ALA A N 1
ATOM 1710 C CA . ALA A 1 201 ? 13.013 3.650 22.138 1.00 75.56 201 ALA A CA 1
ATOM 1711 C C . ALA A 1 201 ? 12.761 4.376 20.814 1.00 75.56 201 ALA A C 1
ATOM 1713 O O . ALA A 1 201 ? 13.464 4.132 19.830 1.00 75.56 201 ALA A O 1
ATOM 1714 N N . HIS A 1 202 ? 11.769 5.266 20.784 1.00 76.25 202 HIS A N 1
ATOM 1715 C CA . HIS A 1 202 ? 11.438 6.009 19.575 1.00 76.25 202 HIS A CA 1
ATOM 1716 C C . HIS A 1 202 ? 11.201 7.518 19.857 1.00 76.25 202 HIS A C 1
ATOM 1718 O O . HIS A 1 202 ? 10.081 8.021 19.742 1.00 76.25 202 HIS A O 1
ATOM 1724 N N . PRO A 1 203 ? 12.271 8.294 20.139 1.00 81.88 203 PRO A N 1
ATOM 1725 C CA . PRO A 1 203 ? 12.161 9.708 20.537 1.00 81.88 203 PRO A CA 1
ATOM 1726 C C . PRO A 1 203 ? 11.465 10.605 19.506 1.00 81.88 203 PRO A C 1
ATOM 1728 O O . PRO A 1 203 ? 10.783 11.567 19.838 1.00 81.88 203 PRO A O 1
ATOM 1731 N N . LEU A 1 204 ? 11.611 10.284 18.221 1.00 87.94 204 LEU A N 1
ATOM 1732 C CA . LEU A 1 204 ? 11.023 11.079 17.145 1.00 87.94 204 LEU A CA 1
ATOM 1733 C C . LEU A 1 204 ? 9.508 10.877 16.975 1.00 87.94 204 LEU A C 1
ATOM 1735 O O . LEU A 1 204 ? 8.890 11.635 16.235 1.00 87.94 204 LEU A O 1
ATOM 1739 N N . ALA A 1 205 ? 8.919 9.857 17.609 1.00 86.69 205 ALA A N 1
ATOM 1740 C CA . ALA A 1 205 ? 7.467 9.659 17.590 1.00 86.69 205 ALA A CA 1
ATOM 1741 C C . ALA A 1 205 ? 6.812 10.609 18.591 1.00 86.69 205 ALA A C 1
ATOM 1743 O O . ALA A 1 205 ? 5.854 11.285 18.240 1.00 86.69 205 ALA A O 1
ATOM 1744 N N . GLU A 1 206 ? 7.399 10.750 19.783 1.00 88.12 206 GLU A N 1
ATOM 1745 C CA . GLU A 1 206 ? 6.972 11.752 20.765 1.00 88.12 206 GLU A CA 1
ATOM 1746 C C . GLU A 1 206 ? 7.013 13.163 20.172 1.00 88.12 206 GLU A C 1
ATOM 1748 O O . GLU A 1 206 ? 6.051 13.915 20.308 1.00 88.12 206 GLU A O 1
ATOM 1753 N N . TRP A 1 207 ? 8.083 13.500 19.441 1.00 93.19 207 TRP A N 1
ATOM 1754 C CA . TRP A 1 207 ? 8.162 14.784 18.743 1.00 93.19 207 TRP A CA 1
ATOM 1755 C C . TRP A 1 207 ? 7.044 14.957 17.706 1.00 93.19 207 TRP A C 1
ATOM 1757 O O . TRP A 1 207 ? 6.414 16.007 17.670 1.00 93.19 207 TRP A O 1
ATOM 1767 N N . ALA A 1 208 ? 6.766 13.935 16.889 1.00 95.31 208 ALA A N 1
ATOM 1768 C CA . ALA A 1 208 ? 5.710 14.005 15.877 1.00 95.31 208 ALA A CA 1
ATOM 1769 C C . ALA A 1 208 ? 4.325 14.235 16.505 1.00 95.31 208 ALA A C 1
ATOM 1771 O O . ALA A 1 208 ? 3.538 15.027 15.997 1.00 95.31 208 ALA A O 1
ATOM 1772 N N . VAL A 1 209 ? 4.044 13.586 17.636 1.00 94.00 209 VAL A N 1
ATOM 1773 C CA . VAL A 1 209 ? 2.795 13.765 18.392 1.00 94.00 209 VAL A CA 1
ATOM 1774 C C . VAL A 1 209 ? 2.692 15.191 18.936 1.00 94.00 209 VAL A C 1
ATOM 1776 O O . VAL A 1 209 ? 1.668 15.840 18.738 1.00 94.00 209 VAL A O 1
ATOM 1779 N N . GLN A 1 210 ? 3.761 15.706 19.550 1.00 94.69 210 GLN A N 1
ATOM 1780 C CA . GLN A 1 210 ? 3.809 17.079 20.073 1.00 94.69 210 GLN A CA 1
ATOM 1781 C C . GLN A 1 210 ? 3.666 18.132 18.967 1.00 94.69 210 GLN A C 1
ATOM 1783 O O . GLN A 1 210 ? 3.030 19.165 19.166 1.00 94.69 210 GLN A O 1
ATOM 1788 N N . GLU A 1 211 ? 4.258 17.881 17.800 1.00 96.31 211 GLU A N 1
ATOM 1789 C CA . GLU A 1 211 ? 4.131 18.745 16.629 1.00 96.31 211 GLU A CA 1
ATOM 1790 C C . GLU A 1 211 ? 2.677 18.809 16.147 1.00 96.31 211 GLU A C 1
ATOM 1792 O O . GLU A 1 211 ? 2.140 19.900 15.951 1.00 96.31 211 GLU A O 1
ATOM 1797 N N . VAL A 1 212 ? 2.013 17.651 16.041 1.00 97.19 212 VAL A N 1
ATOM 1798 C CA . VAL A 1 212 ? 0.593 17.588 15.668 1.00 97.19 212 VAL A CA 1
ATOM 1799 C C . VAL A 1 212 ? -0.298 18.268 16.703 1.00 97.19 212 VAL A C 1
ATOM 1801 O O . VAL A 1 212 ? -1.251 18.945 16.335 1.00 97.19 212 VAL A O 1
ATOM 1804 N N . GLU A 1 213 ? 0.016 18.146 17.990 1.00 95.56 213 GLU A N 1
ATOM 1805 C CA . GLU A 1 213 ? -0.720 18.823 19.062 1.00 95.56 213 GLU A CA 1
ATOM 1806 C C . GLU A 1 213 ? -0.589 20.340 19.013 1.00 95.56 213 GLU A C 1
ATOM 1808 O O . GLU A 1 213 ? -1.566 21.050 19.261 1.00 95.56 213 GLU A O 1
ATOM 1813 N N . ARG A 1 214 ? 0.605 20.842 18.681 1.00 97.06 214 ARG A N 1
ATOM 1814 C CA . ARG A 1 214 ? 0.858 22.280 18.579 1.00 97.06 214 ARG A CA 1
ATOM 1815 C C . ARG A 1 214 ? 0.071 22.913 17.433 1.00 97.06 214 ARG A C 1
ATOM 1817 O O . ARG A 1 214 ? -0.475 23.996 17.607 1.00 97.06 214 ARG A O 1
ATOM 1824 N N . GLU A 1 215 ? -0.006 22.227 16.298 1.00 96.31 215 GLU A N 1
ATOM 1825 C CA . GLU A 1 215 ? -0.636 22.711 15.062 1.00 96.31 215 GLU A CA 1
ATOM 1826 C C . GLU A 1 215 ? -1.891 21.890 14.710 1.00 96.31 215 GLU A C 1
ATOM 1828 O O . GLU A 1 215 ? -2.138 21.547 13.550 1.00 96.31 215 GLU A O 1
ATOM 1833 N N . LEU A 1 216 ? -2.694 21.545 15.725 1.00 94.00 216 LEU A N 1
ATOM 1834 C CA . LEU A 1 216 ? -3.808 20.603 15.584 1.00 94.00 216 LEU A CA 1
ATOM 1835 C C . LEU A 1 216 ? -4.834 21.035 14.530 1.00 94.00 216 LEU A C 1
ATOM 1837 O O . LEU A 1 216 ? -5.389 20.181 13.842 1.00 94.00 216 LEU A O 1
ATOM 1841 N N . GLU A 1 217 ? -5.088 22.337 14.385 1.00 94.38 217 GLU A N 1
ATOM 1842 C CA . GLU A 1 217 ? -6.008 22.869 13.372 1.00 94.38 217 GLU A CA 1
ATOM 1843 C C . GLU A 1 217 ? -5.526 22.556 11.949 1.00 94.38 217 GLU A C 1
ATOM 1845 O O . GLU A 1 217 ? -6.315 22.098 11.122 1.00 94.38 217 GLU A O 1
ATOM 1850 N N . THR A 1 218 ? -4.225 22.721 11.700 1.00 94.62 218 THR A N 1
ATOM 1851 C CA . THR A 1 218 ? -3.580 22.444 10.413 1.00 94.62 218 THR A CA 1
ATOM 1852 C C . THR A 1 218 ? -3.598 20.949 10.113 1.00 94.62 218 THR A C 1
ATOM 1854 O O . THR A 1 218 ? -4.138 20.521 9.095 1.00 94.62 218 THR A O 1
ATOM 1857 N N . TYR A 1 219 ? -3.071 20.128 11.023 1.00 96.75 219 TYR A N 1
ATOM 1858 C CA . TYR A 1 219 ? -2.920 18.693 10.772 1.00 96.75 219 TYR A CA 1
ATOM 1859 C C . TYR A 1 219 ? -4.230 17.908 10.848 1.00 96.75 219 TYR A C 1
ATOM 1861 O O . TYR A 1 219 ? -4.316 16.817 10.289 1.00 96.75 219 TYR A O 1
ATOM 1869 N N . SER A 1 220 ? -5.281 18.463 11.459 1.00 94.62 220 SER A N 1
ATOM 1870 C CA . SER A 1 220 ? -6.624 17.878 11.368 1.00 94.62 220 SER A CA 1
ATOM 1871 C C . SER A 1 220 ? -7.202 17.950 9.951 1.00 94.62 220 SER A C 1
ATOM 1873 O O . SER A 1 220 ? -8.136 17.219 9.663 1.00 94.62 220 SER A O 1
ATOM 1875 N N . GLN A 1 221 ? -6.668 18.785 9.054 1.00 95.12 221 GLN A N 1
ATOM 1876 C CA . GLN A 1 221 ? -7.088 18.808 7.645 1.00 95.12 221 GLN A CA 1
ATOM 1877 C C . GLN A 1 221 ? -6.358 17.769 6.781 1.00 95.12 221 GLN A C 1
ATOM 1879 O O . GLN A 1 221 ? -6.685 17.612 5.606 1.00 95.12 221 GLN A O 1
ATOM 1884 N N . GLU A 1 222 ? -5.375 17.059 7.344 1.00 97.38 222 GLU A N 1
ATOM 1885 C CA . GLU A 1 222 ? -4.513 16.116 6.634 1.00 97.38 222 GLU A CA 1
ATOM 1886 C C . GLU A 1 222 ? -4.894 14.668 7.015 1.00 97.38 222 GLU A C 1
ATOM 1888 O O . GLU A 1 222 ? -4.511 14.204 8.094 1.00 97.38 222 GLU A O 1
ATOM 1893 N N . PRO A 1 223 ? -5.649 13.931 6.168 1.00 97.56 223 PRO A N 1
ATOM 1894 C CA . PRO A 1 223 ? -6.366 12.716 6.573 1.00 97.56 223 PRO A CA 1
ATOM 1895 C C . PRO A 1 223 ? -5.511 11.640 7.247 1.00 97.56 223 PRO A C 1
ATOM 1897 O O . PRO A 1 223 ? -5.860 11.173 8.331 1.00 97.56 223 PRO A O 1
ATOM 1900 N N . ALA A 1 224 ? -4.376 11.261 6.650 1.00 97.81 224 ALA A N 1
ATOM 1901 C CA . ALA A 1 224 ? -3.513 10.231 7.231 1.00 97.81 224 ALA A CA 1
ATOM 1902 C C . ALA A 1 224 ? -2.899 10.671 8.571 1.00 97.81 224 ALA A C 1
ATOM 1904 O O . ALA A 1 224 ? -2.848 9.883 9.515 1.00 97.81 224 ALA A O 1
ATOM 1905 N N . ILE A 1 225 ? -2.478 11.935 8.685 1.00 98.38 225 ILE A N 1
ATOM 1906 C CA . ILE A 1 225 ? -1.883 12.477 9.916 1.00 98.38 225 ILE A CA 1
ATOM 1907 C C . ILE A 1 225 ? -2.939 12.514 11.023 1.00 98.38 225 ILE A C 1
ATOM 1909 O O . ILE A 1 225 ? -2.712 11.983 12.111 1.00 98.38 225 ILE A O 1
ATOM 1913 N N . ALA A 1 226 ? -4.115 13.076 10.730 1.00 98.00 226 ALA A N 1
ATOM 1914 C CA . ALA A 1 226 ? -5.229 13.173 11.665 1.00 98.00 226 ALA A CA 1
ATOM 1915 C C . ALA A 1 226 ? -5.686 11.792 12.163 1.00 98.00 226 ALA A C 1
ATOM 1917 O O . ALA A 1 226 ? -5.922 11.606 13.362 1.00 98.00 226 ALA A O 1
ATOM 1918 N N . MET A 1 227 ? -5.780 10.816 11.257 1.00 98.44 227 MET A N 1
ATOM 1919 C CA . MET A 1 227 ? -6.171 9.446 11.577 1.00 98.44 227 MET A CA 1
ATOM 1920 C C . MET A 1 227 ? -5.136 8.763 12.479 1.00 98.44 227 MET A C 1
ATOM 1922 O O . MET A 1 227 ? -5.475 8.293 13.569 1.00 98.44 227 MET A O 1
ATOM 1926 N N . TYR A 1 228 ? -3.862 8.741 12.076 1.00 98.12 228 TYR A N 1
ATOM 1927 C CA . TYR A 1 228 ? -2.831 8.035 12.838 1.00 98.12 228 TYR A CA 1
ATOM 1928 C C . TYR A 1 228 ? -2.478 8.703 14.161 1.00 98.12 228 TYR A C 1
ATOM 1930 O O . TYR A 1 228 ? -2.203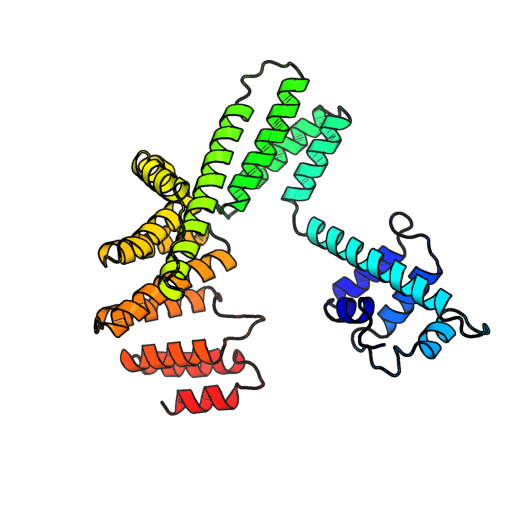 7.998 15.127 1.00 98.12 228 TYR A O 1
ATOM 1938 N N . TYR A 1 229 ? -2.563 10.029 14.263 1.00 97.81 229 TYR A N 1
ATOM 1939 C CA . TYR A 1 229 ? -2.432 10.724 15.545 1.00 97.81 229 TYR A CA 1
ATOM 1940 C C . TYR A 1 229 ? -3.475 10.232 16.562 1.00 97.81 229 TYR A C 1
ATOM 1942 O O . TYR A 1 229 ? -3.148 9.919 17.709 1.00 97.81 229 TYR A O 1
ATOM 1950 N N . ARG A 1 230 ? -4.738 10.098 16.137 1.00 97.88 230 ARG A N 1
ATOM 1951 C CA . ARG A 1 230 ? -5.828 9.648 17.017 1.00 97.88 230 ARG A CA 1
ATOM 1952 C C . ARG A 1 230 ? -5.722 8.176 17.377 1.00 97.88 230 ARG A C 1
ATOM 1954 O O . ARG A 1 230 ? -5.982 7.821 18.525 1.00 97.88 230 ARG A O 1
ATOM 1961 N N . LEU A 1 231 ? -5.303 7.333 16.435 1.00 97.69 231 LEU A N 1
ATOM 1962 C CA . LEU A 1 231 ? -5.000 5.932 16.726 1.00 97.69 231 LEU A CA 1
ATOM 1963 C C . LEU A 1 231 ? -3.854 5.809 17.719 1.00 97.69 231 LEU A C 1
ATOM 1965 O O . LEU A 1 231 ? -3.983 5.073 18.694 1.00 97.69 231 LEU A O 1
ATOM 1969 N N . TYR A 1 232 ? -2.776 6.563 17.518 1.00 95.88 232 TYR A N 1
ATOM 1970 C CA . TYR A 1 232 ? -1.633 6.548 18.417 1.00 95.88 232 TYR A CA 1
ATOM 1971 C C . TYR A 1 232 ? -2.052 6.909 19.842 1.00 95.88 232 TYR A C 1
ATOM 1973 O O . TYR A 1 232 ? -1.718 6.192 20.782 1.00 95.88 232 TYR A O 1
ATOM 1981 N N . ARG A 1 233 ? -2.845 7.972 20.011 1.00 95.12 233 ARG A N 1
ATOM 1982 C CA . ARG A 1 233 ? -3.389 8.365 21.318 1.00 95.12 233 ARG A CA 1
ATOM 1983 C C . ARG A 1 233 ? -4.328 7.329 21.923 1.00 95.12 233 ARG A C 1
ATOM 1985 O O . ARG A 1 233 ? -4.257 7.062 23.116 1.00 95.12 233 ARG A O 1
ATOM 1992 N N . MET A 1 234 ? -5.182 6.700 21.118 1.00 96.62 234 MET A N 1
ATOM 1993 C CA . MET A 1 234 ? -6.031 5.601 21.588 1.00 96.62 234 MET A CA 1
ATOM 1994 C C . MET A 1 234 ? -5.200 4.427 22.117 1.00 96.62 234 MET A C 1
ATOM 1996 O O . MET A 1 234 ? -5.523 3.879 23.170 1.00 96.62 234 MET A O 1
ATOM 2000 N N . ILE A 1 235 ? -4.146 4.045 21.394 1.00 93.69 235 ILE A N 1
ATOM 2001 C CA . ILE A 1 235 ? -3.297 2.902 21.739 1.00 93.69 235 ILE A CA 1
ATOM 2002 C C . ILE A 1 235 ? -2.425 3.221 22.961 1.00 93.69 235 ILE A C 1
ATOM 2004 O O . ILE A 1 235 ? -2.308 2.378 23.846 1.00 93.69 235 ILE A O 1
ATOM 2008 N N . SER A 1 236 ? -1.836 4.419 23.024 1.00 90.56 236 SER A N 1
ATOM 2009 C CA . SER A 1 236 ? -0.885 4.797 24.077 1.00 90.56 236 SER A CA 1
ATOM 2010 C C . SER A 1 236 ? -1.552 5.222 25.390 1.00 90.56 236 SER A C 1
ATOM 2012 O O . SER A 1 236 ? -1.047 4.890 26.460 1.00 90.56 236 SER A O 1
ATOM 2014 N N . GLU A 1 237 ? -2.695 5.915 25.340 1.00 91.00 237 GLU A N 1
ATOM 2015 C CA . GLU A 1 237 ? -3.396 6.396 26.542 1.00 91.00 237 GLU A CA 1
ATOM 2016 C C . GLU A 1 237 ? -4.418 5.372 27.072 1.00 91.00 237 GLU A C 1
ATOM 2018 O O . GLU A 1 237 ? -4.706 5.329 28.267 1.00 91.00 237 GLU A O 1
ATOM 2023 N N . GLY A 1 238 ? -4.991 4.535 26.200 1.00 83.69 238 GLY A N 1
ATOM 2024 C CA . GLY A 1 238 ? -5.936 3.477 26.580 1.00 83.69 238 GLY A CA 1
ATOM 2025 C C . GLY A 1 238 ? -7.321 3.956 27.049 1.00 83.69 238 GLY A C 1
ATOM 2026 O O . GLY A 1 238 ? -8.174 3.134 27.398 1.00 83.69 238 GLY A O 1
ATOM 2027 N N . GLU A 1 239 ? -7.591 5.261 27.042 1.00 91.50 239 GLU A N 1
ATOM 2028 C CA . GLU A 1 239 ? -8.859 5.839 27.496 1.00 91.50 239 GLU A CA 1
ATOM 2029 C C . GLU A 1 239 ? -10.010 5.631 26.493 1.00 91.50 239 GLU A C 1
ATOM 2031 O O . GLU A 1 239 ? -9.839 5.684 25.275 1.00 91.50 239 GLU A O 1
ATOM 2036 N N . THR A 1 240 ? -11.229 5.441 27.009 1.00 94.19 240 THR A N 1
ATOM 2037 C CA . THR A 1 240 ? -12.435 5.206 26.186 1.00 94.19 240 THR A CA 1
ATOM 2038 C C . THR A 1 240 ? -12.803 6.401 25.305 1.00 94.19 240 THR A C 1
ATOM 2040 O O . THR A 1 240 ? -13.266 6.226 24.180 1.00 94.19 240 THR A O 1
ATOM 2043 N N . THR A 1 241 ? -12.561 7.621 25.778 1.00 96.56 241 THR A N 1
ATOM 2044 C CA . THR A 1 241 ? -12.734 8.864 25.007 1.00 96.56 241 THR A CA 1
ATOM 2045 C C . THR A 1 241 ? -11.921 8.835 23.713 1.00 96.56 241 THR A C 1
ATOM 2047 O O . THR A 1 241 ? -12.442 9.154 22.646 1.00 96.56 241 THR A O 1
ATOM 2050 N N . ARG A 1 242 ? -10.673 8.359 23.783 1.00 97.19 242 ARG A N 1
ATOM 2051 C CA . ARG A 1 242 ? -9.749 8.282 22.644 1.00 97.19 242 ARG A CA 1
ATOM 2052 C C . ARG A 1 242 ? -10.195 7.293 21.586 1.00 97.19 242 ARG A C 1
ATOM 2054 O O . ARG A 1 242 ? -10.046 7.574 20.400 1.00 97.19 242 ARG A O 1
ATOM 2061 N N . TYR A 1 243 ? -10.805 6.185 22.001 1.00 98.00 243 TYR A N 1
ATOM 2062 C CA . TYR A 1 243 ? -11.440 5.263 21.065 1.00 98.00 243 TYR A CA 1
ATOM 2063 C C . TYR A 1 243 ? -12.527 5.957 20.242 1.00 98.00 243 TYR A C 1
ATOM 2065 O O . TYR A 1 243 ? -12.528 5.851 19.019 1.00 98.00 243 TYR A O 1
ATOM 2073 N N . PHE A 1 244 ? -13.425 6.709 20.884 1.00 97.88 244 PHE A N 1
ATOM 2074 C CA . PHE A 1 244 ? -14.496 7.396 20.160 1.00 97.88 244 PHE A CA 1
ATOM 2075 C C . PHE A 1 244 ? -13.974 8.520 19.259 1.00 97.88 244 PHE A C 1
ATOM 2077 O O . PHE A 1 244 ? -14.512 8.703 18.170 1.00 97.88 244 PHE A O 1
ATOM 2084 N N . GLU A 1 245 ? -12.906 9.216 19.658 1.00 97.62 245 GLU A N 1
ATOM 2085 C CA . GLU A 1 245 ? -12.218 10.176 18.787 1.00 97.62 245 GLU A CA 1
ATOM 2086 C C . GLU A 1 245 ? -11.610 9.500 17.547 1.00 97.62 245 GLU A C 1
ATOM 2088 O O . GLU A 1 245 ? -11.763 10.006 16.436 1.00 97.62 245 GLU A O 1
ATOM 2093 N N . ALA A 1 246 ? -10.942 8.353 17.710 1.00 98.19 246 ALA A N 1
ATOM 2094 C CA . ALA A 1 246 ? -10.382 7.594 16.592 1.00 98.19 246 ALA A CA 1
ATOM 2095 C C . ALA A 1 246 ? -11.481 7.014 15.687 1.00 98.19 246 ALA A C 1
ATOM 2097 O O . ALA A 1 246 ? -11.379 7.078 14.466 1.00 98.19 246 ALA A O 1
ATOM 2098 N N . ARG A 1 247 ? -12.570 6.508 16.273 1.00 98.12 247 ARG A N 1
ATOM 2099 C CA . ARG A 1 247 ? -13.746 6.021 15.541 1.00 98.12 247 ARG A CA 1
ATOM 2100 C C . ARG A 1 247 ? -14.398 7.135 14.716 1.00 98.12 247 ARG A C 1
ATOM 2102 O O . ARG A 1 247 ? -14.765 6.889 13.575 1.00 98.12 247 ARG A O 1
ATOM 2109 N N . GLN A 1 248 ? -14.513 8.347 15.265 1.00 97.81 248 GLN A N 1
ATOM 2110 C CA . GLN A 1 248 ? -15.025 9.500 14.520 1.00 97.81 248 GLN A CA 1
ATOM 2111 C C . GLN A 1 248 ? -14.097 9.870 13.361 1.00 97.81 248 GLN A C 1
ATOM 2113 O O . GLN A 1 248 ? -14.551 10.044 12.239 1.00 97.81 248 GLN A O 1
ATOM 2118 N N . ALA A 1 249 ? -12.787 9.910 13.604 1.00 97.88 249 ALA A N 1
ATOM 2119 C CA . ALA A 1 249 ? -11.824 10.203 12.549 1.00 97.88 249 ALA A CA 1
ATOM 2120 C C . ALA A 1 249 ? -11.837 9.164 11.422 1.00 97.88 249 ALA A C 1
ATOM 2122 O O . ALA A 1 249 ? -11.662 9.524 10.263 1.00 97.88 249 ALA A O 1
ATOM 2123 N N . LEU A 1 250 ? -12.095 7.890 11.732 1.00 97.88 250 LEU A N 1
ATOM 2124 C CA . LEU A 1 250 ? -12.314 6.884 10.698 1.00 97.88 250 LEU A CA 1
ATOM 2125 C C . LEU A 1 250 ? -13.513 7.257 9.812 1.00 97.88 250 LEU A C 1
ATOM 2127 O O . LEU A 1 250 ? -13.385 7.215 8.594 1.00 97.88 250 LEU A O 1
ATOM 2131 N N . GLU A 1 251 ? -14.649 7.658 10.390 1.00 96.31 251 GLU A N 1
ATOM 2132 C CA . GLU A 1 251 ? -15.820 8.098 9.612 1.00 96.31 251 GLU A CA 1
ATOM 2133 C C . GLU A 1 251 ? -15.502 9.317 8.734 1.00 96.31 251 GLU A C 1
ATOM 2135 O O . GLU A 1 251 ? -15.905 9.352 7.569 1.00 96.31 251 GLU A O 1
ATOM 2140 N N . ASP A 1 252 ? -14.740 10.273 9.271 1.00 96.62 252 ASP A N 1
ATOM 2141 C CA . ASP A 1 252 ? -14.390 11.522 8.591 1.00 96.62 252 ASP A CA 1
ATOM 2142 C C . ASP A 1 252 ? -13.393 11.302 7.436 1.00 96.62 252 ASP A C 1
ATOM 2144 O O . ASP A 1 252 ? -13.490 11.952 6.392 1.00 96.62 252 ASP A O 1
ATOM 2148 N N . TYR A 1 253 ? -12.435 10.378 7.602 1.00 97.50 253 TYR A N 1
ATOM 2149 C CA . TYR A 1 253 ? -11.285 10.245 6.700 1.00 97.50 253 TYR A CA 1
ATOM 2150 C C . TYR A 1 253 ? -11.258 8.977 5.847 1.00 97.50 253 TYR A C 1
ATOM 2152 O O . TYR A 1 253 ? -10.465 8.918 4.905 1.00 97.50 253 TYR A O 1
ATOM 2160 N N . GLN A 1 254 ? -12.110 7.979 6.102 1.00 96.06 254 GLN A N 1
ATOM 2161 C CA . GLN A 1 254 ? -12.024 6.680 5.417 1.00 96.06 254 GLN A CA 1
ATOM 2162 C C . GLN A 1 254 ? -12.084 6.760 3.885 1.00 96.06 254 GLN A C 1
ATOM 2164 O O . GLN A 1 254 ? -11.463 5.949 3.206 1.00 96.06 254 GLN A O 1
ATOM 2169 N N . ALA A 1 255 ? -12.780 7.754 3.325 1.00 96.38 255 ALA A N 1
ATOM 2170 C CA . ALA A 1 255 ? -12.870 7.947 1.877 1.00 96.38 255 ALA A CA 1
ATOM 2171 C C . ALA A 1 255 ? -11.533 8.354 1.223 1.00 96.38 255 ALA A C 1
ATOM 2173 O O . ALA A 1 255 ? -11.370 8.197 0.013 1.00 96.38 255 ALA A O 1
ATOM 2174 N N . PHE A 1 256 ? -10.582 8.868 2.008 1.00 97.38 256 PHE A N 1
ATOM 2175 C CA . PHE A 1 256 ? -9.279 9.346 1.540 1.00 97.38 256 PHE A CA 1
ATOM 2176 C C . PHE A 1 256 ? -8.147 8.345 1.778 1.00 97.38 256 PHE A C 1
ATOM 2178 O O . PHE A 1 256 ? -6.995 8.660 1.479 1.00 97.38 256 PHE A O 1
ATOM 2185 N N . LEU A 1 257 ? -8.436 7.156 2.305 1.00 97.06 257 LEU A N 1
ATOM 2186 C CA . LEU A 1 257 ? -7.421 6.165 2.651 1.00 97.06 257 LEU A CA 1
ATOM 2187 C C . LEU A 1 257 ? -7.598 4.896 1.806 1.00 97.06 257 LEU A C 1
ATOM 2189 O O . LEU A 1 257 ? -8.728 4.462 1.566 1.00 97.06 257 LEU A O 1
ATOM 2193 N N . PRO A 1 258 ? -6.502 4.281 1.333 1.00 95.56 258 PRO A N 1
ATOM 2194 C CA . PRO A 1 258 ? -6.579 3.084 0.513 1.00 95.56 258 PRO A CA 1
ATOM 2195 C C . PRO A 1 258 ? -7.021 1.868 1.341 1.00 95.56 258 PRO A C 1
ATOM 2197 O O . PRO A 1 258 ? -6.768 1.765 2.542 1.00 95.56 258 PRO A O 1
ATOM 2200 N N . ALA A 1 259 ? -7.648 0.888 0.685 1.00 94.12 259 ALA A N 1
ATOM 2201 C CA . ALA A 1 259 ? -8.223 -0.283 1.354 1.00 94.12 259 ALA A CA 1
ATOM 2202 C C . ALA A 1 259 ? -7.247 -1.061 2.269 1.00 94.12 259 ALA A C 1
ATOM 2204 O O . ALA A 1 259 ? -7.660 -1.426 3.371 1.00 94.12 259 ALA A O 1
ATOM 2205 N N . PRO A 1 260 ? -5.970 -1.311 1.898 1.00 93.31 260 PRO A N 1
ATOM 2206 C CA . PRO A 1 260 ? -5.017 -1.967 2.800 1.00 93.31 260 PRO A CA 1
ATOM 2207 C C . PRO A 1 260 ? -4.782 -1.187 4.099 1.00 93.31 260 PRO A C 1
ATOM 2209 O O . PRO A 1 260 ? -4.634 -1.785 5.163 1.00 93.31 260 PRO A O 1
ATOM 2212 N N . GLU A 1 261 ? -4.791 0.143 4.020 1.00 95.38 261 GLU A N 1
ATOM 2213 C CA . GLU A 1 261 ? -4.610 1.027 5.168 1.00 95.38 261 GLU A CA 1
ATOM 2214 C C . GLU A 1 261 ? -5.846 1.025 6.068 1.00 95.38 261 GLU A C 1
ATOM 2216 O O . GLU A 1 261 ? -5.728 0.842 7.279 1.00 95.38 261 GLU A O 1
ATOM 2221 N N . LEU A 1 262 ? -7.044 1.091 5.475 1.00 96.38 262 LEU A N 1
ATOM 2222 C CA . LEU A 1 262 ? -8.301 0.931 6.208 1.00 96.38 262 LEU A CA 1
ATOM 2223 C C . LEU A 1 262 ? -8.343 -0.398 6.965 1.00 96.38 262 LEU A C 1
ATOM 2225 O O . LEU A 1 262 ? -8.686 -0.409 8.145 1.00 96.38 262 LEU A O 1
ATOM 2229 N N . LYS A 1 263 ? -7.941 -1.513 6.337 1.00 94.56 263 LYS A N 1
ATOM 2230 C CA . LYS A 1 263 ? -7.864 -2.820 7.016 1.00 94.56 263 LYS A CA 1
ATOM 2231 C C . LYS A 1 263 ? -7.011 -2.742 8.289 1.00 94.56 263 LYS A C 1
ATOM 2233 O O . LYS A 1 263 ? -7.446 -3.222 9.333 1.00 94.56 263 LYS A O 1
ATOM 2238 N N . ALA A 1 264 ? -5.841 -2.104 8.228 1.00 94.38 264 ALA A N 1
ATOM 2239 C CA . ALA A 1 264 ? -4.984 -1.917 9.399 1.00 94.38 264 ALA A CA 1
ATOM 2240 C C . ALA A 1 264 ? -5.646 -1.039 10.480 1.00 94.38 264 ALA A C 1
ATOM 2242 O O . ALA A 1 264 ? -5.620 -1.392 11.658 1.00 94.38 264 ALA A O 1
ATOM 2243 N N . ILE A 1 265 ? -6.303 0.056 10.087 1.00 97.56 265 ILE A N 1
ATOM 2244 C CA . ILE A 1 265 ? -7.012 0.965 11.005 1.00 97.56 265 ILE A CA 1
ATOM 2245 C C . ILE A 1 265 ? -8.144 0.244 11.745 1.00 97.56 265 ILE A C 1
ATOM 2247 O O . ILE A 1 265 ? -8.235 0.317 12.973 1.00 97.56 265 ILE A O 1
ATOM 2251 N N . TYR A 1 266 ? -8.977 -0.504 11.019 1.00 97.38 266 TYR A N 1
ATOM 2252 C CA . TYR A 1 266 ? -10.034 -1.310 11.624 1.00 97.38 266 TYR A CA 1
ATOM 2253 C C . TYR A 1 266 ? -9.469 -2.344 12.601 1.00 97.38 266 TYR A C 1
ATOM 2255 O O . TYR A 1 266 ? -10.037 -2.521 13.678 1.00 97.38 266 TYR A O 1
ATOM 2263 N N . ASN A 1 267 ? -8.334 -2.973 12.283 1.00 95.19 267 ASN A N 1
ATOM 2264 C CA . ASN A 1 267 ? -7.687 -3.915 13.195 1.00 95.19 267 ASN A CA 1
ATOM 2265 C C . ASN A 1 267 ? -7.278 -3.240 14.517 1.00 95.19 267 ASN A C 1
ATOM 2267 O O . ASN A 1 267 ? -7.478 -3.828 15.580 1.00 95.19 267 ASN A O 1
ATOM 2271 N N . TYR A 1 268 ? -6.769 -2.001 14.495 1.00 96.62 268 TYR A N 1
ATOM 2272 C CA . TYR A 1 268 ? -6.465 -1.260 15.728 1.00 96.62 268 TYR A CA 1
ATOM 2273 C C . TYR A 1 268 ? -7.719 -1.005 16.577 1.00 96.62 268 TYR A C 1
ATOM 2275 O O . TYR A 1 268 ? -7.713 -1.272 17.782 1.00 96.62 268 TYR A O 1
ATOM 2283 N N . LEU A 1 269 ? -8.812 -0.551 15.957 1.00 97.75 269 LEU A N 1
ATOM 2284 C CA . LEU A 1 269 ? -10.083 -0.296 16.649 1.00 97.75 269 LEU A CA 1
ATOM 2285 C C . LEU A 1 269 ? -10.703 -1.584 17.213 1.00 97.75 269 LEU A C 1
ATOM 2287 O O . LEU A 1 269 ? -11.186 -1.605 18.347 1.00 97.75 269 LEU A O 1
ATOM 2291 N N . GLN A 1 270 ? -10.658 -2.677 16.451 1.00 96.31 270 GLN A N 1
ATOM 2292 C CA . GLN A 1 270 ? -11.138 -3.986 16.893 1.00 96.31 270 GLN A CA 1
ATOM 2293 C C . GLN A 1 270 ? -10.321 -4.517 18.060 1.00 96.31 270 GLN A C 1
ATOM 2295 O O . GLN A 1 270 ? -10.901 -4.982 19.038 1.00 96.31 270 GLN A O 1
ATOM 2300 N N . ASN A 1 271 ? -8.993 -4.406 17.998 1.00 94.50 271 ASN A N 1
ATOM 2301 C CA . ASN A 1 271 ? -8.122 -4.816 19.093 1.00 94.50 271 ASN A CA 1
ATOM 2302 C C . ASN A 1 271 ? -8.459 -4.062 20.382 1.00 94.50 271 ASN A C 1
ATOM 2304 O O . ASN A 1 271 ? -8.558 -4.689 21.438 1.00 94.50 271 ASN A O 1
ATOM 2308 N N . TYR A 1 272 ? -8.720 -2.753 20.299 1.00 95.81 272 TYR A N 1
ATOM 2309 C CA . TYR A 1 272 ? -9.198 -1.979 21.444 1.00 95.81 272 TYR A CA 1
ATOM 2310 C C . TYR A 1 272 ? -10.536 -2.519 21.975 1.00 95.81 272 TYR A C 1
ATOM 2312 O O . TYR A 1 272 ? -10.652 -2.823 23.163 1.00 95.81 272 TYR A O 1
ATOM 2320 N N . CYS A 1 273 ? -11.532 -2.723 21.105 1.00 96.81 273 CYS A N 1
ATOM 2321 C CA . CYS A 1 273 ? -12.834 -3.263 21.513 1.00 96.81 273 CYS A CA 1
ATOM 2322 C C . CYS A 1 273 ? -12.709 -4.637 22.185 1.00 96.81 273 CYS A C 1
ATOM 2324 O O . CYS A 1 273 ? -13.312 -4.867 23.230 1.00 96.81 273 CYS A O 1
ATOM 2326 N N . ILE A 1 274 ? -11.904 -5.542 21.621 1.00 93.94 274 ILE A N 1
ATOM 2327 C CA . ILE A 1 274 ? -11.657 -6.882 22.169 1.00 93.94 274 ILE A CA 1
ATOM 2328 C C . ILE A 1 274 ? -11.049 -6.777 23.569 1.00 93.94 274 ILE A C 1
ATOM 2330 O O . ILE A 1 274 ? -11.488 -7.477 24.483 1.00 93.94 274 ILE A O 1
ATOM 2334 N N . GLN A 1 275 ? -10.072 -5.887 23.765 1.00 93.19 275 GLN A N 1
ATOM 2335 C CA . GLN A 1 275 ? -9.483 -5.659 25.083 1.00 93.19 275 GLN A CA 1
ATOM 2336 C C . GLN A 1 275 ? -10.525 -5.183 26.102 1.00 93.19 275 GLN A C 1
ATOM 2338 O O . GLN A 1 275 ? -10.519 -5.676 27.228 1.00 93.19 275 GLN A O 1
ATOM 2343 N N . GLN A 1 276 ? -11.436 -4.283 25.723 1.00 95.75 276 GLN A N 1
ATOM 2344 C CA . GLN A 1 276 ? -12.486 -3.796 26.625 1.00 95.75 276 GLN A CA 1
ATOM 2345 C C . GLN A 1 276 ? -13.555 -4.859 26.916 1.00 95.75 276 GLN A C 1
ATOM 2347 O O . GLN A 1 276 ? -13.921 -5.057 28.074 1.00 95.75 276 GLN A O 1
ATOM 2352 N N . ILE A 1 277 ? -13.976 -5.635 25.913 1.00 95.06 277 ILE A N 1
ATOM 2353 C CA . ILE A 1 277 ? -14.898 -6.769 26.098 1.00 95.06 277 ILE A CA 1
ATOM 2354 C C . ILE A 1 277 ? -14.303 -7.794 27.073 1.00 95.06 277 ILE A C 1
ATOM 2356 O O . ILE A 1 277 ? -15.007 -8.294 27.948 1.00 95.06 277 ILE A O 1
ATOM 2360 N N . ASN A 1 278 ? -13.001 -8.074 26.970 1.00 92.44 278 ASN A N 1
ATOM 2361 C CA . ASN A 1 278 ? -12.307 -8.990 27.879 1.00 92.44 278 ASN A CA 1
ATOM 2362 C C . ASN A 1 278 ? -12.199 -8.453 29.317 1.00 92.44 278 ASN A C 1
ATOM 2364 O O . ASN A 1 278 ? -12.045 -9.245 30.245 1.00 92.44 278 ASN A O 1
ATOM 2368 N N . LYS A 1 279 ? -12.304 -7.133 29.518 1.00 94.19 279 LYS A N 1
ATOM 2369 C CA . LYS A 1 279 ? -12.407 -6.500 30.845 1.00 94.19 279 LYS A CA 1
ATOM 2370 C C . LYS A 1 279 ? -13.842 -6.459 31.388 1.00 94.19 279 LYS A C 1
ATOM 2372 O O . LYS A 1 279 ? -14.036 -6.018 32.514 1.00 94.19 279 LYS A O 1
ATOM 2377 N N . GLY A 1 280 ? -14.828 -6.935 30.624 1.00 93.62 280 GLY A N 1
ATOM 2378 C CA . GLY A 1 280 ? -16.241 -6.941 31.011 1.00 93.62 280 GLY A CA 1
ATOM 2379 C C . GLY A 1 280 ? -17.038 -5.720 30.545 1.00 93.62 280 GLY A C 1
ATOM 2380 O O . GLY A 1 280 ? -18.206 -5.599 30.900 1.00 93.62 280 GLY A O 1
ATOM 2381 N N . GLU A 1 281 ? -16.457 -4.838 29.727 1.00 94.69 281 GLU A N 1
ATOM 2382 C CA . GLU A 1 281 ? -17.148 -3.660 29.188 1.00 94.69 281 GLU A CA 1
ATOM 2383 C C . GLU A 1 281 ? -18.040 -4.048 27.997 1.00 94.69 281 GLU A C 1
ATOM 2385 O O . GLU A 1 281 ? -17.692 -3.867 26.826 1.00 94.69 281 GLU A O 1
ATOM 2390 N N . GLU A 1 282 ? -19.217 -4.607 28.287 1.00 90.81 282 GLU A N 1
ATOM 2391 C CA . GLU A 1 282 ? -20.135 -5.149 27.273 1.00 90.81 282 GLU A CA 1
ATOM 2392 C C . GLU A 1 282 ? -20.617 -4.117 26.243 1.00 90.81 282 GLU A C 1
ATOM 2394 O O . GLU A 1 282 ? -20.984 -4.491 25.129 1.00 90.81 282 GLU A O 1
ATOM 2399 N N . ALA A 1 283 ? -20.567 -2.818 26.561 1.00 94.19 283 ALA A N 1
ATOM 2400 C CA . ALA A 1 283 ? -20.898 -1.748 25.618 1.00 94.19 283 ALA A CA 1
ATOM 2401 C C . ALA A 1 283 ? -20.077 -1.841 24.316 1.00 94.19 283 ALA A C 1
ATOM 2403 O O . ALA A 1 283 ? -20.597 -1.555 23.235 1.00 94.19 283 ALA A O 1
ATOM 2404 N N . PHE A 1 284 ? -18.836 -2.332 24.397 1.00 96.88 284 PHE A N 1
ATOM 2405 C CA . PHE A 1 284 ? -17.959 -2.502 23.240 1.00 96.88 284 PHE A CA 1
ATOM 2406 C C . PHE A 1 284 ? -18.338 -3.676 22.329 1.00 96.88 284 PHE A C 1
ATOM 2408 O O . PHE A 1 284 ? -17.841 -3.738 21.206 1.00 96.88 284 PHE A O 1
ATOM 2415 N N . LEU A 1 285 ? -19.259 -4.565 22.734 1.00 96.56 285 LEU A N 1
ATOM 2416 C CA . LEU A 1 285 ? -19.830 -5.558 21.812 1.00 96.56 285 LEU A CA 1
ATOM 2417 C C . LEU A 1 285 ? -20.580 -4.881 20.666 1.00 96.56 285 LEU A C 1
ATOM 2419 O O . LEU A 1 285 ? -20.443 -5.287 19.516 1.00 96.56 285 LEU A O 1
ATOM 2423 N N . LYS A 1 286 ? -21.342 -3.822 20.968 1.00 96.88 286 LYS A N 1
ATOM 2424 C CA . LYS A 1 286 ? -22.050 -3.049 19.939 1.00 96.88 286 LYS A CA 1
ATOM 2425 C C . LYS A 1 286 ? -21.067 -2.333 19.022 1.00 96.88 286 LYS A C 1
ATOM 2427 O O . LYS A 1 286 ? -21.282 -2.288 17.817 1.00 96.88 286 LYS A O 1
ATOM 2432 N N . GLU A 1 287 ? -19.985 -1.807 19.586 1.00 97.75 287 GLU A N 1
ATOM 2433 C CA . GLU A 1 287 ? -18.949 -1.117 18.821 1.00 97.75 287 GLU A CA 1
ATOM 2434 C C . GLU A 1 287 ? -18.219 -2.059 17.857 1.00 97.75 287 GLU A C 1
ATOM 2436 O O . GLU A 1 287 ? -18.186 -1.787 16.659 1.00 97.75 287 GLU A O 1
ATOM 2441 N N . ILE A 1 288 ? -17.710 -3.204 18.328 1.00 97.62 288 ILE A N 1
ATOM 2442 C CA . ILE A 1 288 ? -17.012 -4.152 17.445 1.00 97.62 288 ILE A CA 1
ATOM 2443 C C . ILE A 1 288 ? -17.939 -4.725 16.367 1.00 97.62 288 ILE A C 1
ATOM 2445 O O . ILE A 1 288 ? -17.509 -4.940 15.236 1.00 97.62 288 ILE A O 1
ATOM 2449 N N . PHE A 1 289 ? -19.224 -4.916 16.684 1.00 97.88 289 PHE A N 1
ATOM 2450 C CA . PHE A 1 289 ? -20.216 -5.345 15.705 1.00 97.88 289 PHE A CA 1
ATOM 2451 C C . PHE A 1 289 ? -20.407 -4.317 14.584 1.00 97.88 289 PHE A C 1
ATOM 2453 O O . PHE A 1 289 ? -20.380 -4.694 13.414 1.00 97.88 289 PHE A O 1
ATOM 2460 N N . ARG A 1 290 ? -20.495 -3.021 14.915 1.00 97.00 290 ARG A N 1
ATOM 2461 C CA . ARG A 1 290 ? -20.541 -1.948 13.905 1.00 97.00 290 ARG A CA 1
ATOM 2462 C C . ARG A 1 290 ? -19.295 -1.932 13.026 1.00 97.00 290 ARG A C 1
ATOM 2464 O O . ARG A 1 290 ? -19.416 -1.765 11.817 1.00 97.00 290 ARG A O 1
ATOM 2471 N N . LEU A 1 291 ? -18.110 -2.139 13.611 1.00 97.81 291 LEU A N 1
ATOM 2472 C CA . LEU A 1 291 ? -16.865 -2.221 12.840 1.00 97.81 291 LEU A CA 1
ATOM 2473 C C . LEU A 1 291 ? -16.903 -3.389 11.846 1.00 97.81 291 LEU A C 1
ATOM 2475 O O . LEU A 1 291 ? -16.524 -3.212 10.693 1.00 97.81 291 LEU A O 1
ATOM 2479 N N . TYR A 1 292 ? -17.399 -4.561 12.258 1.00 97.19 292 TYR A N 1
ATOM 2480 C CA . TYR A 1 292 ? -17.569 -5.689 11.341 1.00 97.19 292 TYR A CA 1
ATOM 2481 C C . TYR A 1 292 ? -18.548 -5.385 10.209 1.00 97.19 292 TYR A C 1
ATOM 2483 O O . TYR A 1 292 ? -18.236 -5.682 9.060 1.00 97.19 292 TYR A O 1
ATOM 2491 N N . GLN A 1 293 ? -19.701 -4.783 10.511 1.00 95.88 293 GLN A N 1
ATOM 2492 C CA . GLN A 1 293 ? -20.678 -4.395 9.490 1.00 95.88 293 GLN A CA 1
ATOM 2493 C C . GLN A 1 293 ? -20.050 -3.447 8.462 1.00 95.88 293 GLN A C 1
ATOM 2495 O O . GLN A 1 293 ? -20.087 -3.736 7.271 1.00 95.88 293 GLN A O 1
ATOM 2500 N N . ALA A 1 294 ? -19.360 -2.400 8.922 1.00 95.38 294 ALA A N 1
ATOM 2501 C CA . ALA A 1 294 ? -18.689 -1.458 8.034 1.00 95.38 294 ALA A CA 1
ATOM 2502 C C . ALA A 1 294 ? -17.610 -2.136 7.167 1.00 95.38 294 ALA A C 1
ATOM 2504 O O . ALA A 1 294 ? -17.551 -1.918 5.958 1.00 95.38 294 ALA A O 1
ATOM 2505 N N . GLN A 1 295 ? -16.778 -3.015 7.734 1.00 95.12 295 GLN A N 1
ATOM 2506 C CA . GLN A 1 295 ? -15.776 -3.726 6.935 1.00 95.12 295 GLN A CA 1
ATOM 2507 C C . GLN A 1 295 ? -16.382 -4.704 5.919 1.00 95.12 295 GLN A C 1
ATOM 2509 O O . GLN A 1 295 ? -15.760 -4.942 4.883 1.00 95.12 295 GLN A O 1
ATOM 2514 N N . LEU A 1 296 ? -17.550 -5.290 6.201 1.00 94.06 296 LEU A N 1
ATOM 2515 C CA . LEU A 1 296 ? -18.280 -6.115 5.235 1.00 94.06 296 LEU A CA 1
ATOM 2516 C C . LEU A 1 296 ? -18.832 -5.256 4.092 1.00 94.06 296 LEU A C 1
ATOM 2518 O O . LEU A 1 296 ? -18.647 -5.624 2.935 1.00 94.06 296 LEU A O 1
ATOM 2522 N N . ASP A 1 297 ? -19.429 -4.105 4.409 1.00 92.00 297 ASP A N 1
ATOM 2523 C CA . ASP A 1 297 ? -19.987 -3.168 3.424 1.00 92.00 297 ASP A CA 1
ATOM 2524 C C . ASP A 1 297 ? -18.907 -2.609 2.483 1.00 92.00 297 ASP A C 1
ATOM 2526 O O . ASP A 1 297 ? -19.144 -2.415 1.292 1.00 92.00 297 ASP A O 1
ATOM 2530 N N . HIS A 1 298 ? -17.693 -2.404 3.001 1.00 88.94 298 HIS A N 1
ATOM 2531 C CA . HIS A 1 298 ? -16.526 -1.972 2.227 1.00 88.94 298 HIS A CA 1
ATOM 2532 C C . HIS A 1 298 ? -15.722 -3.132 1.600 1.00 88.94 298 HIS A C 1
ATOM 2534 O O . HIS A 1 298 ? -14.640 -2.897 1.062 1.00 88.94 298 HIS A O 1
ATOM 2540 N N . GLU A 1 299 ? -16.198 -4.379 1.697 1.00 90.94 299 GLU A N 1
ATOM 2541 C CA . GLU A 1 299 ? -15.515 -5.601 1.230 1.00 90.94 299 GLU A CA 1
ATOM 2542 C C . GLU A 1 299 ? -14.069 -5.770 1.760 1.00 90.94 299 GLU A C 1
ATOM 2544 O O . GLU A 1 299 ? -13.239 -6.480 1.187 1.00 90.94 299 GLU A O 1
ATOM 2549 N N . LEU A 1 300 ? -13.749 -5.163 2.908 1.00 93.00 300 LEU A N 1
ATOM 2550 C CA . LEU A 1 300 ? -12.402 -5.145 3.488 1.00 93.00 300 LEU A CA 1
ATOM 2551 C C . LEU A 1 300 ? -12.001 -6.490 4.109 1.00 93.00 300 LEU A C 1
ATOM 2553 O O . LEU A 1 300 ? -10.809 -6.776 4.227 1.00 93.00 300 LEU A O 1
ATOM 2557 N N . LEU A 1 301 ? -12.966 -7.333 4.482 1.00 92.06 301 LEU A N 1
ATOM 2558 C CA . LEU A 1 301 ? -12.702 -8.657 5.064 1.00 92.06 301 LEU A CA 1
ATOM 2559 C C . LEU A 1 301 ? -12.497 -9.765 4.025 1.00 92.06 301 LEU A C 1
ATOM 2561 O O . LEU A 1 301 ? -12.197 -10.898 4.403 1.00 92.06 301 LEU A O 1
ATOM 2565 N N . LEU A 1 302 ? -12.673 -9.463 2.734 1.00 89.81 302 LEU A N 1
ATOM 2566 C CA . LEU A 1 302 ? -12.468 -10.438 1.672 1.00 89.81 302 LEU A CA 1
ATOM 2567 C C . LEU A 1 302 ? -10.995 -10.463 1.239 1.00 89.81 302 LEU A C 1
ATOM 2569 O O . LEU A 1 302 ? -10.391 -9.435 0.920 1.00 89.81 302 LEU A O 1
ATOM 2573 N N . GLU A 1 303 ? -10.428 -11.664 1.197 1.00 84.56 303 GLU A N 1
ATOM 2574 C CA . GLU A 1 303 ? -9.104 -11.972 0.664 1.00 84.56 303 GLU A CA 1
ATOM 2575 C C . GLU A 1 303 ? -9.280 -12.890 -0.545 1.00 84.56 303 GLU A C 1
ATOM 2577 O O . GLU A 1 303 ? -9.874 -13.965 -0.446 1.00 84.56 303 GLU A O 1
ATOM 2582 N N . SER A 1 304 ? -8.844 -12.438 -1.725 1.00 83.50 304 SER A N 1
ATOM 2583 C CA . SER A 1 304 ? -9.068 -13.157 -2.992 1.00 83.50 304 SER A CA 1
ATOM 2584 C C . SER A 1 304 ? -10.539 -13.569 -3.194 1.00 83.50 304 SER A C 1
ATOM 2586 O O . SER A 1 304 ? -10.835 -14.677 -3.640 1.00 83.50 304 SER A O 1
ATOM 2588 N N . GLY A 1 305 ? -11.470 -12.687 -2.810 1.00 87.00 305 GLY A N 1
ATOM 2589 C CA . GLY A 1 305 ? -12.917 -12.907 -2.902 1.00 87.00 305 GLY A CA 1
ATOM 2590 C C . GLY A 1 305 ? -13.526 -13.778 -1.798 1.00 87.00 305 GLY A C 1
ATOM 2591 O O . GLY A 1 305 ? -14.736 -14.013 -1.842 1.00 87.00 305 GLY A O 1
ATOM 2592 N N . HIS A 1 306 ? -12.732 -14.226 -0.820 1.00 92.56 306 HIS A N 1
ATOM 2593 C CA . HIS A 1 306 ? -13.171 -15.125 0.243 1.00 92.56 306 HIS A CA 1
ATOM 2594 C C . HIS A 1 306 ? -13.090 -14.493 1.637 1.00 92.56 306 HIS A C 1
ATOM 2596 O O . HIS A 1 306 ? -12.167 -13.746 1.938 1.00 92.56 306 HIS A O 1
ATOM 2602 N N . LEU A 1 307 ? -14.038 -14.832 2.509 1.00 94.06 307 LEU A N 1
ATOM 2603 C CA . LEU A 1 307 ? -14.059 -14.459 3.921 1.00 94.06 307 LEU A CA 1
ATOM 2604 C C . LEU A 1 307 ? -13.464 -15.591 4.764 1.00 94.06 307 LEU A C 1
ATOM 2606 O O . LEU A 1 307 ? -13.900 -16.735 4.646 1.00 94.06 307 LEU A O 1
ATOM 2610 N N . SER A 1 308 ? -12.500 -15.293 5.637 1.00 94.12 308 SER A N 1
ATOM 2611 C CA . SER A 1 308 ? -11.895 -16.327 6.488 1.00 94.12 308 SER A CA 1
ATOM 2612 C C . SER A 1 308 ? -12.919 -16.956 7.446 1.00 94.12 308 SER A C 1
ATOM 2614 O O . SER A 1 308 ? -13.818 -16.281 7.957 1.00 94.12 308 SER A O 1
ATOM 2616 N N . GLU A 1 309 ? -12.763 -18.252 7.745 1.00 94.06 309 GLU A N 1
ATOM 2617 C CA . GLU A 1 309 ? -13.635 -18.955 8.702 1.00 94.06 309 GLU A CA 1
ATOM 2618 C C . GLU A 1 309 ? -13.608 -18.313 10.101 1.00 94.06 309 GLU A C 1
ATOM 2620 O O . GLU A 1 309 ? -14.610 -18.322 10.818 1.00 94.06 309 GLU A O 1
ATOM 2625 N N . TRP A 1 310 ? -12.476 -17.701 10.464 1.00 93.75 310 TRP A N 1
ATOM 2626 C CA . TRP A 1 310 ? -12.282 -17.011 11.734 1.00 93.75 310 TRP A CA 1
ATOM 2627 C C . TRP A 1 310 ? -13.072 -15.710 11.797 1.00 93.75 310 TRP A C 1
ATOM 2629 O O . TRP A 1 310 ? -13.774 -15.482 12.782 1.00 93.75 310 TRP A O 1
ATOM 2639 N N . HIS A 1 311 ? -13.023 -14.880 10.749 1.00 93.62 311 HIS A N 1
ATOM 2640 C CA . HIS A 1 311 ? -13.856 -13.679 10.680 1.00 93.62 311 HIS A CA 1
ATOM 2641 C C . HIS A 1 311 ? -15.336 -14.045 10.688 1.00 93.62 311 HIS A C 1
ATOM 2643 O O . HIS A 1 311 ? -16.088 -13.501 11.491 1.00 93.62 311 HIS A O 1
ATOM 2649 N N . TYR A 1 312 ? -15.732 -15.026 9.877 1.00 96.06 312 TYR A N 1
ATOM 2650 C CA . TYR A 1 312 ? -17.108 -15.506 9.819 1.00 96.06 312 TYR A CA 1
ATOM 2651 C C . TYR A 1 312 ? -17.625 -15.946 11.200 1.00 96.06 312 TYR A C 1
ATOM 2653 O O . TYR A 1 312 ? -18.666 -15.474 11.655 1.00 96.06 312 TYR A O 1
ATOM 2661 N N . LYS A 1 313 ? -16.852 -16.769 11.922 1.00 95.88 313 LYS A N 1
ATOM 2662 C CA . LYS A 1 313 ? -17.188 -17.209 13.283 1.00 95.88 313 LYS A CA 1
ATOM 2663 C C . LYS A 1 313 ? -17.243 -16.058 14.287 1.00 95.88 313 LYS A C 1
ATOM 2665 O O . LYS A 1 313 ? -18.160 -16.009 15.109 1.00 95.88 313 LYS A O 1
ATOM 2670 N N . ASN A 1 314 ? -16.270 -15.149 14.257 1.00 94.69 314 ASN A N 1
ATOM 2671 C CA . ASN A 1 314 ? -16.197 -14.036 15.206 1.00 94.69 314 ASN A CA 1
ATOM 2672 C C . ASN A 1 314 ? -17.381 -13.076 15.037 1.00 94.69 314 ASN A C 1
ATOM 2674 O O . ASN A 1 314 ? -17.957 -12.635 16.033 1.00 94.69 314 ASN A O 1
ATOM 2678 N N . ILE A 1 315 ? -17.783 -12.813 13.792 1.00 96.62 315 ILE A N 1
ATOM 2679 C CA . ILE A 1 315 ? -18.939 -11.979 13.452 1.00 96.62 315 ILE A CA 1
ATOM 2680 C C . ILE A 1 315 ? -20.230 -12.614 13.977 1.00 96.62 315 ILE A C 1
ATOM 2682 O O . ILE A 1 315 ? -20.964 -11.966 14.723 1.00 96.62 315 ILE A O 1
ATOM 2686 N N . VAL A 1 316 ? -20.470 -13.895 13.666 1.00 97.25 316 VAL A N 1
ATOM 2687 C CA . VAL A 1 316 ? -21.651 -14.635 14.150 1.00 97.25 316 VAL A CA 1
ATOM 2688 C C . VAL A 1 316 ? -21.691 -14.654 15.676 1.00 97.25 316 VAL A C 1
ATOM 2690 O O . VAL A 1 316 ? -22.697 -14.282 16.271 1.00 97.25 316 VAL A O 1
ATOM 2693 N N . THR A 1 317 ? -20.576 -14.998 16.325 1.00 95.88 317 THR A N 1
ATOM 2694 C CA . THR A 1 317 ? -20.489 -15.048 17.793 1.00 95.88 317 THR A CA 1
ATOM 2695 C C . THR A 1 317 ? -20.800 -13.687 18.420 1.00 95.88 317 THR A C 1
ATOM 2697 O O . THR A 1 317 ? -21.520 -13.607 19.414 1.00 95.88 317 THR A O 1
ATOM 2700 N N . THR A 1 318 ? -20.274 -12.605 17.844 1.00 96.06 318 THR A N 1
ATOM 2701 C CA . THR A 1 318 ? -20.521 -11.236 18.320 1.00 96.06 318 THR A CA 1
ATOM 2702 C C . THR A 1 318 ? -21.998 -10.867 18.195 1.00 96.06 318 THR A C 1
ATOM 2704 O O . THR A 1 318 ? -22.599 -10.396 19.159 1.00 96.06 318 THR A O 1
ATOM 2707 N N . ALA A 1 319 ? -22.597 -11.120 17.034 1.00 96.69 319 ALA A N 1
ATOM 2708 C CA . ALA A 1 319 ? -23.987 -10.783 16.756 1.00 96.69 319 ALA A CA 1
ATOM 2709 C C . ALA A 1 319 ? -24.976 -11.614 17.597 1.00 96.69 319 ALA A C 1
ATOM 2711 O O . ALA A 1 319 ? -25.950 -11.068 18.116 1.00 96.69 319 ALA A O 1
ATOM 2712 N N . LEU A 1 320 ? -24.690 -12.900 17.833 1.00 96.31 320 LEU A N 1
ATOM 2713 C CA . LEU A 1 320 ? -25.472 -13.749 18.741 1.00 96.31 320 LEU A CA 1
ATOM 2714 C C . LEU A 1 320 ? -25.431 -13.233 20.186 1.00 96.31 320 LEU A C 1
ATOM 2716 O O . LEU A 1 320 ? -26.465 -13.179 20.848 1.00 96.31 320 LEU A O 1
ATOM 2720 N N . ARG A 1 321 ? -24.264 -12.780 20.671 1.00 95.38 321 ARG A N 1
ATOM 2721 C CA . ARG A 1 321 ? -24.143 -12.151 22.003 1.00 95.38 321 ARG A CA 1
ATOM 2722 C C . ARG A 1 321 ? -24.958 -10.861 22.125 1.00 95.38 321 ARG A C 1
ATOM 2724 O O . ARG A 1 321 ? -25.399 -10.536 23.222 1.00 95.38 321 ARG A O 1
ATOM 2731 N N . LEU A 1 322 ? -25.169 -10.152 21.017 1.00 96.38 322 LEU A N 1
ATOM 2732 C CA . LEU A 1 322 ? -26.043 -8.979 20.935 1.00 96.38 322 LEU A CA 1
ATOM 2733 C C . LEU A 1 322 ? -27.520 -9.323 20.693 1.00 96.38 322 LEU A C 1
ATOM 2735 O O . LEU A 1 322 ? -28.345 -8.416 20.668 1.00 96.38 322 LEU A O 1
ATOM 2739 N N . GLN A 1 323 ? -27.859 -10.608 20.553 1.00 96.31 323 GLN A N 1
ATOM 2740 C CA . GLN A 1 323 ? -29.204 -11.100 20.237 1.00 96.31 323 GLN A CA 1
ATOM 2741 C C . GLN A 1 323 ? -29.735 -10.635 18.865 1.00 96.31 323 GLN A C 1
ATOM 2743 O O . GLN A 1 323 ? -30.943 -10.623 18.633 1.00 96.31 323 GLN A O 1
ATOM 2748 N N . GLU A 1 324 ? -28.845 -10.326 17.917 1.00 96.69 324 GLU A N 1
ATOM 2749 C CA . GLU A 1 324 ? -29.176 -9.899 16.548 1.00 96.69 324 GLU A CA 1
ATOM 2750 C C . GLU A 1 324 ? -29.523 -11.102 15.642 1.00 96.69 324 GLU A C 1
ATOM 2752 O O . GLU A 1 324 ? -28.944 -11.310 14.575 1.00 96.69 324 GLU A O 1
ATOM 2757 N N . MET A 1 325 ? -30.469 -11.942 16.080 1.00 95.56 325 MET A N 1
ATOM 2758 C CA . MET A 1 325 ? -30.744 -13.267 15.493 1.00 95.56 325 MET A CA 1
ATOM 2759 C C . MET A 1 325 ? -31.110 -13.208 14.005 1.00 95.56 325 MET A C 1
ATOM 2761 O O . MET A 1 325 ? -30.646 -14.022 13.206 1.00 95.56 325 MET A O 1
ATOM 2765 N N . GLN A 1 326 ? -31.932 -12.229 13.618 1.00 96.12 326 GLN A N 1
ATOM 2766 C CA . GLN A 1 326 ? -32.350 -12.063 12.226 1.00 96.12 326 GLN A CA 1
ATOM 2767 C C . GLN A 1 326 ? -31.170 -11.666 11.332 1.00 96.12 326 GLN A C 1
ATOM 2769 O O . GLN A 1 326 ? -31.039 -12.183 10.222 1.00 96.12 326 GLN A O 1
ATOM 2774 N N . TRP A 1 327 ? -30.301 -10.781 11.825 1.00 97.38 327 TRP A N 1
ATOM 2775 C CA . TRP A 1 327 ? -29.107 -10.364 11.099 1.00 97.38 327 TRP A CA 1
ATOM 2776 C C . TRP A 1 327 ? -28.138 -11.537 10.927 1.00 97.38 327 TRP A C 1
ATOM 2778 O O . TRP A 1 327 ? -27.647 -11.762 9.825 1.00 97.38 327 TRP A O 1
ATOM 2788 N N . VAL A 1 328 ? -27.927 -12.341 11.979 1.00 97.44 328 VAL A N 1
ATOM 2789 C CA . VAL A 1 328 ? -27.074 -13.542 11.926 1.00 97.44 328 VAL A CA 1
ATOM 2790 C C . VAL A 1 328 ? -27.544 -14.506 10.843 1.00 97.44 328 VAL A C 1
ATOM 2792 O O . VAL A 1 328 ? -26.735 -14.947 10.029 1.00 97.44 328 VAL A O 1
ATOM 2795 N N . GLN A 1 329 ? -28.847 -14.798 10.795 1.00 96.12 329 GLN A N 1
ATOM 2796 C CA . GLN A 1 329 ? -29.407 -15.690 9.782 1.00 96.12 329 GLN A CA 1
ATOM 2797 C C . GLN A 1 329 ? -29.152 -15.160 8.363 1.00 96.12 329 GLN A C 1
ATOM 2799 O O . GLN A 1 329 ? -28.736 -15.914 7.486 1.00 96.12 329 GLN A O 1
ATOM 2804 N N . GLN A 1 330 ? -29.364 -13.861 8.136 1.00 96.75 330 GLN A N 1
ATOM 2805 C CA . GLN A 1 330 ? -29.123 -13.233 6.834 1.00 96.75 330 GLN A CA 1
ATOM 2806 C C . GLN A 1 330 ? -27.641 -13.261 6.449 1.00 96.75 330 GLN A C 1
ATOM 2808 O O . GLN A 1 330 ? -27.312 -13.608 5.316 1.00 96.75 330 GLN A O 1
ATOM 2813 N N . PHE A 1 331 ? -26.751 -12.939 7.389 1.00 97.25 331 PHE A N 1
ATOM 2814 C CA . PHE A 1 331 ? -25.307 -12.962 7.183 1.00 97.25 331 PHE A CA 1
ATOM 2815 C C . PHE A 1 331 ? -24.809 -14.365 6.817 1.00 97.25 331 PHE A C 1
ATOM 2817 O O . PHE A 1 331 ? -24.077 -14.522 5.839 1.00 97.25 331 PHE A O 1
ATOM 2824 N N . ILE A 1 332 ? -25.239 -15.388 7.563 1.00 96.75 332 ILE A N 1
ATOM 2825 C CA . ILE A 1 332 ? -24.816 -16.776 7.354 1.00 96.75 332 ILE A CA 1
ATOM 2826 C C . ILE A 1 332 ? -25.177 -17.262 5.945 1.00 96.75 332 ILE A C 1
ATOM 2828 O O . ILE A 1 332 ? -24.348 -17.858 5.256 1.00 96.75 332 ILE A O 1
ATOM 2832 N N . GLU A 1 333 ? -26.394 -16.970 5.490 1.00 96.25 333 GLU A N 1
ATOM 2833 C CA . GLU A 1 333 ? -26.832 -17.358 4.149 1.00 96.25 333 GLU A CA 1
ATOM 2834 C C . GLU A 1 333 ? -26.128 -16.544 3.053 1.00 96.25 333 GLU A C 1
ATOM 2836 O O . GLU A 1 333 ? -25.667 -17.109 2.061 1.00 96.25 333 GLU A O 1
ATOM 2841 N N . ALA A 1 334 ? -25.978 -15.228 3.240 1.00 95.19 334 ALA A N 1
ATOM 2842 C CA . ALA A 1 334 ? -25.378 -14.345 2.240 1.00 95.19 334 ALA A CA 1
ATOM 2843 C C . ALA A 1 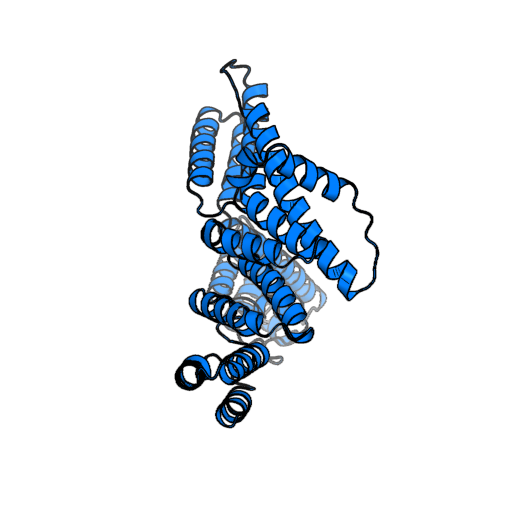334 ? -23.877 -14.609 2.018 1.00 95.19 334 ALA A C 1
ATOM 2845 O O . ALA A 1 334 ? -23.392 -14.524 0.888 1.00 95.19 334 ALA A O 1
ATOM 2846 N N . PHE A 1 335 ? -23.134 -14.945 3.077 1.00 95.06 335 PHE A N 1
ATOM 2847 C CA . PHE A 1 335 ? -21.678 -15.107 3.021 1.00 95.06 335 PHE A CA 1
ATOM 2848 C C . PHE A 1 335 ? -21.212 -16.565 2.912 1.00 95.06 335 PHE A C 1
ATOM 2850 O O . PHE A 1 335 ? -20.009 -16.804 2.794 1.00 95.06 335 PHE A O 1
ATOM 2857 N N . ARG A 1 336 ? -22.124 -17.547 2.861 1.00 95.06 336 ARG A N 1
ATOM 2858 C CA . ARG A 1 336 ? -21.776 -18.970 2.697 1.00 95.06 336 ARG A CA 1
ATOM 2859 C C . ARG A 1 336 ? -20.862 -19.220 1.496 1.00 95.06 336 ARG A C 1
ATOM 2861 O O . ARG A 1 336 ? -19.818 -19.851 1.632 1.00 95.06 336 ARG A O 1
ATOM 2868 N N . GLU A 1 337 ? -21.228 -18.712 0.321 1.00 95.75 337 GLU A N 1
ATOM 2869 C CA . GLU A 1 337 ? -20.453 -18.923 -0.914 1.00 95.75 337 GLU A CA 1
ATOM 2870 C C . GLU A 1 337 ? -19.142 -18.127 -0.945 1.00 95.75 337 GLU A C 1
ATOM 2872 O O . GLU A 1 337 ? -18.258 -18.420 -1.750 1.00 95.75 337 GLU A O 1
ATOM 2877 N N . LYS A 1 338 ? -18.989 -17.158 -0.036 1.00 94.75 338 LYS A N 1
ATOM 2878 C CA . LYS A 1 338 ? -17.751 -16.403 0.166 1.00 94.75 338 LYS A CA 1
ATOM 2879 C C . LYS A 1 338 ? -16.776 -17.128 1.097 1.00 94.75 338 LYS A C 1
ATOM 2881 O O . LYS A 1 338 ? -15.638 -16.698 1.205 1.00 94.75 338 LYS A O 1
ATOM 2886 N N . LEU A 1 339 ? -17.146 -18.229 1.751 1.00 94.88 339 LEU A N 1
ATOM 2887 C CA . LEU A 1 339 ? -16.180 -19.038 2.503 1.00 94.88 339 LEU A CA 1
ATOM 2888 C C . LEU A 1 339 ? -15.272 -19.842 1.551 1.00 94.88 339 LEU A C 1
ATOM 2890 O O . LEU A 1 339 ? -15.761 -20.336 0.519 1.00 94.88 339 LEU A O 1
ATOM 2894 N N . PRO A 1 340 ? -13.983 -20.044 1.900 1.00 94.12 340 PRO A N 1
ATOM 2895 C CA . PRO A 1 340 ? -13.081 -20.891 1.132 1.00 94.12 340 PRO A CA 1
ATOM 2896 C C . PRO A 1 340 ? -13.692 -22.286 0.927 1.00 94.12 340 PRO A C 1
ATOM 2898 O O . PRO A 1 340 ? -14.185 -22.871 1.898 1.00 94.12 340 PRO A O 1
ATOM 2901 N N . PRO A 1 341 ? -13.668 -22.841 -0.303 1.00 93.25 341 PRO A N 1
ATOM 2902 C CA . PRO A 1 341 ? -14.342 -24.102 -0.621 1.00 93.25 341 PRO A CA 1
ATOM 2903 C C . PRO A 1 341 ? -13.976 -25.262 0.314 1.00 93.25 341 PRO A C 1
ATOM 2905 O O . PRO A 1 341 ? -14.825 -26.088 0.629 1.00 93.25 341 PRO A O 1
ATOM 2908 N N . GLU A 1 342 ? -12.728 -25.293 0.787 1.00 93.88 342 GLU A N 1
ATOM 2909 C CA . GLU A 1 342 ? -12.176 -26.352 1.641 1.00 93.88 342 GLU A CA 1
ATOM 2910 C C . GLU A 1 342 ? -12.824 -26.418 3.034 1.00 93.88 342 GLU A C 1
ATOM 2912 O O . GLU A 1 342 ? -12.953 -27.503 3.599 1.00 93.88 342 GLU A O 1
ATOM 2917 N N . VAL A 1 343 ? -13.258 -25.277 3.581 1.00 94.31 343 VAL A N 1
ATOM 2918 C CA . VAL A 1 343 ? -13.824 -25.174 4.944 1.00 94.31 343 VAL A CA 1
ATOM 2919 C C . VAL A 1 343 ? -15.300 -24.771 4.962 1.00 94.31 343 VAL A C 1
ATOM 2921 O O . VAL A 1 343 ? -15.940 -24.837 6.013 1.00 94.31 343 VAL A O 1
ATOM 2924 N N . ARG A 1 344 ? -15.864 -24.391 3.806 1.00 94.81 344 ARG A N 1
ATOM 2925 C CA . ARG A 1 344 ? -17.202 -23.797 3.650 1.00 94.81 344 ARG A CA 1
ATOM 2926 C C . ARG A 1 344 ? -18.301 -24.536 4.401 1.00 94.81 344 ARG A C 1
ATOM 2928 O O . ARG A 1 344 ? -18.971 -23.937 5.238 1.00 94.81 344 ARG A O 1
ATOM 2935 N N . ASP A 1 345 ? -18.497 -25.819 4.110 1.00 94.88 345 ASP A N 1
ATOM 2936 C CA . ASP A 1 345 ? -19.616 -26.579 4.678 1.00 94.88 345 ASP A CA 1
ATOM 2937 C C . ASP A 1 345 ? -19.483 -26.754 6.196 1.00 94.88 345 ASP A C 1
ATOM 2939 O O . ASP A 1 345 ? -20.481 -26.682 6.916 1.00 94.88 345 ASP A O 1
ATOM 2943 N N . ASN A 1 346 ? -18.256 -26.941 6.691 1.00 94.75 346 ASN A N 1
ATOM 2944 C CA . ASN A 1 346 ? -17.992 -27.091 8.120 1.00 94.75 346 ASN A CA 1
ATOM 2945 C C . ASN A 1 346 ? -18.233 -25.775 8.865 1.00 94.75 346 ASN A C 1
ATOM 2947 O O . ASN A 1 346 ? -18.980 -25.756 9.844 1.00 94.75 346 ASN A O 1
ATOM 2951 N N . ALA A 1 347 ? -17.654 -24.675 8.377 1.00 94.31 347 ALA A N 1
ATOM 2952 C CA . ALA A 1 347 ? -17.820 -23.355 8.975 1.00 94.31 347 ALA A CA 1
ATOM 2953 C C . ALA A 1 347 ? -19.288 -22.897 8.934 1.00 94.31 347 ALA A C 1
ATOM 2955 O O . ALA A 1 347 ? -19.805 -22.422 9.945 1.00 94.31 347 ALA A O 1
ATOM 2956 N N . TYR A 1 348 ? -19.995 -23.102 7.818 1.00 95.75 348 TYR A N 1
ATOM 2957 C CA . TYR A 1 348 ? -21.419 -22.776 7.697 1.00 95.75 348 TYR A CA 1
ATOM 2958 C C . TYR A 1 348 ? -22.273 -23.548 8.714 1.00 95.75 348 TYR A C 1
ATOM 2960 O O . TYR A 1 348 ? -22.989 -22.933 9.502 1.00 95.75 348 TYR A O 1
ATOM 2968 N N . ARG A 1 349 ? -22.162 -24.885 8.756 1.00 94.88 349 ARG A N 1
ATOM 2969 C CA . ARG A 1 349 ? -22.978 -25.726 9.654 1.00 94.88 349 ARG A CA 1
ATOM 2970 C C . ARG A 1 349 ? -22.709 -25.446 11.128 1.00 94.88 349 ARG A C 1
ATOM 2972 O O . ARG A 1 349 ? -23.649 -25.435 11.914 1.00 94.88 349 ARG A O 1
ATOM 2979 N N . PHE A 1 350 ? -21.445 -25.227 11.493 1.00 95.38 350 PHE A N 1
ATOM 2980 C CA . PHE A 1 350 ? -21.066 -24.893 12.865 1.00 95.38 350 PHE A CA 1
ATOM 2981 C C . PHE A 1 350 ? -21.752 -23.604 13.337 1.00 95.38 350 PHE A C 1
ATOM 2983 O O . PHE A 1 350 ? -22.353 -23.577 14.407 1.00 95.38 350 PHE A O 1
ATOM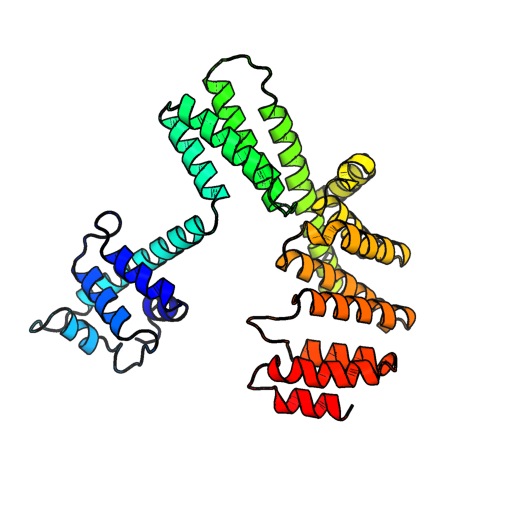 2990 N N . ASN A 1 351 ? -21.697 -22.553 12.517 1.00 94.94 351 ASN A N 1
ATOM 2991 C CA . ASN A 1 351 ? -22.271 -21.256 12.864 1.00 94.94 351 ASN A CA 1
ATOM 2992 C C . ASN A 1 351 ? -23.802 -21.239 12.779 1.00 94.94 351 ASN A C 1
ATOM 2994 O O . ASN A 1 351 ? -24.424 -20.527 13.550 1.00 94.94 351 ASN A O 1
ATOM 2998 N N . LEU A 1 352 ? -24.416 -22.035 11.895 1.00 93.31 352 LEU A N 1
ATOM 2999 C CA . LEU A 1 352 ? -25.876 -22.170 11.825 1.00 93.31 352 LEU A CA 1
ATOM 3000 C C . LEU A 1 352 ? -26.467 -22.878 13.059 1.00 93.31 352 LEU A C 1
ATOM 3002 O O . LEU A 1 352 ? -27.622 -22.652 13.403 1.00 93.31 352 LEU A O 1
ATOM 3006 N N . ALA A 1 353 ? -25.695 -23.764 13.692 1.00 93.00 353 ALA A N 1
ATOM 3007 C CA . ALA A 1 353 ? -26.106 -24.488 14.894 1.00 93.00 353 ALA A CA 1
ATOM 3008 C C . ALA A 1 353 ? -25.840 -23.725 16.207 1.00 93.00 353 ALA A C 1
ATOM 3010 O O . ALA A 1 353 ? -26.297 -24.182 17.256 1.00 93.00 353 ALA A O 1
ATOM 3011 N N . SER A 1 354 ? -25.060 -22.638 16.148 1.00 87.06 354 SER A N 1
ATOM 3012 C CA . SER A 1 354 ? -24.734 -21.764 17.286 1.00 87.06 354 SER A CA 1
ATOM 3013 C C . SER A 1 354 ? -25.894 -20.825 17.587 1.00 87.06 354 SER A C 1
ATOM 3015 O O . SER A 1 354 ? -26.139 -20.588 18.791 1.00 87.06 354 SER A O 1
#

Radius of gyration: 26.97 Å; chains: 1; bounding box: 57×69×65 Å